Protein AF-A0A1N6FK00-F1 (afdb_monomer)

Organism: NCBI:txid536979

Nearest PDB structures (foldseek):
  2d6l-assembly1_X  TM=6.937E-01  e=2.499E-06  Mus musculus
  2eak-assembly3_C  TM=6.641E-01  e=5.741E-06  Homo sapiens
  2d6o-assembly1_X  TM=6.313E-01  e=3.241E-06  Mus musculus
  2yro-assembly1_A  TM=5.876E-01  e=7.226E-04  Homo sapiens
  4han-assembly1_B  TM=5.093E-01  e=1.280E-03  Homo sapiens

Structure (mmCIF, N/CA/C/O backbone):
data_AF-A0A1N6FK00-F1
#
_entry.id   AF-A0A1N6FK00-F1
#
loop_
_atom_site.group_PDB
_atom_site.id
_atom_site.type_symbol
_atom_site.label_atom_id
_atom_site.label_alt_id
_atom_site.label_comp_id
_atom_site.label_asym_id
_atom_site.label_entity_id
_atom_site.label_seq_id
_atom_site.pdbx_PDB_ins_code
_atom_site.Cartn_x
_atom_site.Cartn_y
_atom_site.Cartn_z
_atom_site.occupancy
_atom_site.B_iso_or_equiv
_atom_site.auth_seq_id
_atom_site.auth_comp_id
_atom_site.auth_asym_id
_atom_site.auth_atom_id
_atom_site.pdbx_PDB_model_num
ATOM 1 N N . MET A 1 1 ? -15.537 -65.633 -48.549 1.00 42.03 1 MET A N 1
ATOM 2 C CA . MET A 1 1 ? -14.318 -65.808 -47.728 1.00 42.03 1 MET A CA 1
ATOM 3 C C . MET A 1 1 ? -13.686 -64.431 -47.560 1.00 42.03 1 MET A C 1
ATOM 5 O O . MET A 1 1 ? -13.361 -63.850 -48.577 1.00 42.03 1 MET A O 1
ATOM 9 N N . ASN A 1 2 ? -13.553 -63.752 -46.424 1.00 44.47 2 ASN A N 1
ATOM 10 C CA . ASN A 1 2 ? -14.030 -63.883 -45.050 1.00 44.47 2 ASN A CA 1
ATOM 11 C C . ASN A 1 2 ? -14.396 -62.452 -44.607 1.00 44.47 2 ASN A C 1
ATOM 13 O O . ASN A 1 2 ? -13.572 -61.550 -44.729 1.00 44.47 2 ASN A O 1
ATOM 17 N N . ARG A 1 3 ? -15.624 -62.239 -44.116 1.00 40.44 3 ARG A N 1
ATOM 18 C CA . ARG A 1 3 ? -16.004 -61.020 -43.383 1.00 40.44 3 ARG A CA 1
ATOM 19 C C . ARG A 1 3 ? -15.536 -61.196 -41.942 1.00 40.44 3 ARG A C 1
ATOM 21 O O . ARG A 1 3 ? -15.987 -62.129 -41.285 1.00 40.44 3 ARG A O 1
ATOM 28 N N . ILE A 1 4 ? -14.674 -60.312 -41.452 1.00 50.09 4 ILE A N 1
ATOM 29 C CA . ILE A 1 4 ? -14.347 -60.229 -40.026 1.00 50.09 4 ILE A CA 1
ATOM 30 C C . ILE A 1 4 ? -15.232 -59.133 -39.430 1.00 50.09 4 ILE A C 1
ATOM 32 O O . ILE A 1 4 ? -15.015 -57.945 -39.646 1.00 50.09 4 ILE A O 1
ATOM 36 N N . HIS A 1 5 ? -16.283 -59.572 -38.739 1.00 45.25 5 HIS A N 1
ATOM 37 C CA . HIS A 1 5 ? -17.103 -58.761 -37.848 1.00 45.25 5 HIS A CA 1
ATOM 38 C C . HIS A 1 5 ? -16.343 -58.603 -36.526 1.00 45.25 5 HIS A C 1
ATOM 40 O O . HIS A 1 5 ? -16.139 -59.589 -35.822 1.00 45.25 5 HIS A O 1
ATOM 46 N N . THR A 1 6 ? -15.949 -57.385 -36.164 1.00 49.22 6 THR A N 1
ATOM 47 C CA . THR A 1 6 ? -15.512 -57.063 -34.801 1.00 49.22 6 THR A CA 1
ATOM 48 C C . THR A 1 6 ? -16.662 -56.377 -34.068 1.00 49.22 6 THR A C 1
ATOM 50 O O . THR A 1 6 ? -17.042 -55.244 -34.354 1.00 49.22 6 THR A O 1
ATOM 53 N N . SER A 1 7 ? -17.282 -57.113 -33.146 1.00 47.78 7 SER A N 1
ATOM 54 C CA . SER A 1 7 ? -18.288 -56.603 -32.217 1.00 47.78 7 SER A CA 1
ATOM 55 C C . SER A 1 7 ? -17.603 -55.893 -31.049 1.00 47.78 7 SER A C 1
ATOM 57 O O . SER A 1 7 ? -16.825 -56.513 -30.324 1.00 47.78 7 SER A O 1
ATOM 59 N N . PHE A 1 8 ? -17.924 -54.620 -30.833 1.00 44.50 8 PHE A N 1
ATOM 60 C CA . PHE A 1 8 ? -17.553 -53.898 -29.617 1.00 44.50 8 PHE A CA 1
ATOM 61 C C . PHE A 1 8 ? -18.466 -54.311 -28.447 1.00 44.50 8 PHE A C 1
ATOM 63 O O . PHE A 1 8 ? -19.692 -54.279 -28.604 1.00 44.50 8 PHE A O 1
ATOM 70 N N . PRO A 1 9 ? -17.926 -54.669 -27.268 1.00 47.31 9 PRO A N 1
ATOM 71 C CA . PRO A 1 9 ? -18.736 -54.880 -26.077 1.00 47.31 9 PRO A CA 1
ATOM 72 C C . PRO A 1 9 ? -19.179 -53.540 -25.469 1.00 47.31 9 PRO A C 1
ATOM 74 O O . PRO A 1 9 ? -18.386 -52.621 -25.270 1.00 47.31 9 PRO A O 1
ATOM 77 N N . LYS A 1 10 ? -20.476 -53.453 -25.158 1.00 39.62 10 LYS A N 1
ATOM 78 C CA . LYS A 1 10 ? -21.112 -52.357 -24.421 1.00 39.62 10 LYS A CA 1
ATOM 79 C C . LYS A 1 10 ? -20.636 -52.385 -22.965 1.00 39.62 10 LYS A C 1
ATOM 81 O O . LYS A 1 10 ? -21.079 -53.237 -22.199 1.00 39.62 10 LYS A O 1
ATOM 86 N N . PHE A 1 11 ? -19.766 -51.456 -22.577 1.00 39.69 11 PHE A N 1
ATOM 87 C CA . PHE A 1 11 ? -19.462 -51.214 -21.167 1.00 39.69 11 PHE A CA 1
ATOM 88 C C . PHE A 1 11 ? -20.527 -50.293 -20.568 1.00 39.69 11 PHE A C 1
ATOM 90 O O . PHE A 1 11 ? -20.568 -49.094 -20.830 1.00 39.69 11 PHE A O 1
ATOM 97 N N . SER A 1 12 ? -21.412 -50.895 -19.779 1.00 43.12 12 SER A N 1
ATOM 98 C CA . SER A 1 12 ? -22.318 -50.212 -18.864 1.00 43.12 12 SER A CA 1
ATOM 99 C C . SER A 1 12 ? -21.523 -49.912 -17.593 1.00 43.12 12 SER A C 1
ATOM 101 O O . SER A 1 12 ? -21.135 -50.853 -16.901 1.00 43.12 12 SER A O 1
ATOM 103 N N . LEU A 1 13 ? -21.238 -48.641 -17.293 1.00 36.12 13 LEU A N 1
ATOM 104 C CA . LEU A 1 13 ? -20.585 -48.262 -16.038 1.00 36.12 13 LEU A CA 1
ATOM 105 C C . LEU A 1 13 ? -21.564 -47.492 -15.154 1.00 36.12 13 LEU A C 1
ATOM 107 O O . LEU A 1 13 ? -22.141 -46.482 -15.549 1.00 36.12 13 LEU A O 1
ATOM 111 N N . ALA A 1 14 ? -21.785 -48.075 -13.982 1.00 39.12 14 ALA A N 1
ATOM 112 C CA . ALA A 1 14 ? -22.782 -47.709 -13.002 1.00 39.12 14 ALA A CA 1
ATOM 113 C C . ALA A 1 14 ? -22.440 -46.413 -12.254 1.00 39.12 14 ALA A C 1
ATOM 115 O O . ALA A 1 14 ? -21.284 -46.086 -11.994 1.00 39.12 14 ALA A O 1
ATOM 116 N N . ILE A 1 15 ? -23.511 -45.719 -11.885 1.00 39.34 15 ILE A N 1
ATOM 117 C CA . ILE A 1 15 ? -23.576 -44.532 -11.038 1.00 39.34 15 ILE A CA 1
ATOM 118 C C . ILE A 1 15 ? -23.074 -44.876 -9.628 1.00 39.34 15 ILE A C 1
ATOM 120 O O . ILE A 1 15 ? -23.626 -45.763 -8.981 1.00 39.34 15 ILE A O 1
ATOM 124 N N . PHE A 1 16 ? -22.089 -44.130 -9.124 1.00 37.25 16 PHE A N 1
ATOM 125 C CA . PHE A 1 16 ? -21.791 -44.048 -7.691 1.00 37.25 16 PHE A CA 1
ATOM 126 C C . PHE A 1 16 ? -22.225 -42.673 -7.176 1.00 37.25 16 PHE A C 1
ATOM 128 O O . PHE A 1 16 ? -21.496 -41.687 -7.265 1.00 37.25 16 PHE A O 1
ATOM 135 N N . THR A 1 17 ? -23.445 -42.601 -6.646 1.00 37.34 17 THR A N 1
ATOM 136 C CA . THR A 1 17 ? -23.911 -41.488 -5.813 1.00 37.34 17 THR A CA 1
ATOM 137 C C . THR A 1 17 ? -23.262 -41.599 -4.439 1.00 37.34 17 THR A C 1
ATOM 139 O O . THR A 1 17 ? -23.612 -42.476 -3.651 1.00 37.34 17 THR A O 1
ATOM 142 N N . LEU A 1 18 ? -22.313 -40.710 -4.148 1.00 34.88 18 LEU A N 1
ATOM 143 C CA . LEU A 1 18 ? -21.734 -40.567 -2.818 1.00 34.88 18 LEU A CA 1
ATOM 144 C C . LEU A 1 18 ? -22.654 -39.680 -1.967 1.00 34.88 18 LEU A C 1
ATOM 146 O O . LEU A 1 18 ? -22.557 -38.456 -1.974 1.00 34.88 18 LEU A O 1
ATOM 150 N N . SER A 1 19 ? -23.587 -40.311 -1.258 1.00 40.97 19 SER A N 1
ATOM 151 C CA . SER A 1 19 ? -24.378 -39.672 -0.206 1.00 40.97 19 SER A CA 1
ATOM 152 C C . SER A 1 19 ? -23.530 -39.556 1.061 1.00 40.97 19 SER A C 1
ATOM 154 O O . SER A 1 19 ? -23.337 -40.540 1.770 1.00 40.97 19 SER A O 1
ATOM 156 N N . ALA A 1 20 ? -23.034 -38.357 1.364 1.00 40.94 20 ALA A N 1
ATOM 157 C CA . ALA A 1 20 ? -22.446 -38.050 2.663 1.00 40.94 20 ALA A CA 1
ATOM 158 C C . ALA A 1 20 ? -23.510 -37.403 3.566 1.00 40.94 20 ALA A C 1
ATOM 160 O O . ALA A 1 20 ? -23.741 -36.197 3.526 1.00 40.94 20 ALA A O 1
ATOM 161 N N . LEU A 1 21 ? -24.175 -38.232 4.371 1.00 42.00 21 LEU A N 1
ATOM 162 C CA . LEU A 1 21 ? -24.908 -37.816 5.566 1.00 42.00 21 LEU A CA 1
ATOM 163 C C . LEU A 1 21 ? -23.924 -37.814 6.737 1.00 42.00 21 LEU A C 1
ATOM 165 O O . LEU A 1 21 ? -23.527 -38.886 7.186 1.00 42.00 21 LEU A O 1
ATOM 169 N N . LEU A 1 22 ? -23.569 -36.640 7.264 1.00 45.31 22 LEU A N 1
ATOM 170 C CA . LEU A 1 22 ? -22.985 -36.523 8.601 1.00 45.31 22 LEU A CA 1
ATOM 171 C C . LEU A 1 22 ? -23.615 -35.356 9.375 1.00 45.31 22 LEU A C 1
ATOM 173 O O . LEU A 1 22 ? -23.335 -34.187 9.141 1.00 45.31 22 LEU A O 1
ATOM 177 N N . ALA A 1 23 ? -24.505 -35.773 10.278 1.00 42.47 23 ALA A N 1
ATOM 178 C CA . ALA A 1 23 ? -24.834 -35.254 11.603 1.00 42.47 23 ALA A CA 1
ATOM 179 C C . ALA A 1 23 ? -24.889 -33.731 11.832 1.00 42.47 23 ALA A C 1
ATOM 181 O O . ALA A 1 23 ? -23.887 -33.057 12.059 1.00 42.47 23 ALA A O 1
ATOM 182 N N . SER A 1 24 ? -26.120 -33.242 11.991 1.00 42.91 24 SER A N 1
ATOM 183 C CA . SER A 1 24 ? -26.436 -32.082 12.822 1.00 42.91 24 SER A CA 1
ATOM 184 C C . SER A 1 24 ? -26.002 -32.350 14.270 1.00 42.91 24 SER A C 1
ATOM 186 O O . SER A 1 24 ? -26.698 -33.025 15.025 1.00 42.91 24 SER A O 1
ATOM 188 N N . SER A 1 25 ? -24.845 -31.824 14.668 1.00 33.94 25 SER A N 1
ATOM 189 C CA . SER A 1 25 ? -24.472 -31.723 16.079 1.00 33.94 25 SER A CA 1
ATOM 190 C C . SER A 1 25 ? -25.161 -30.498 16.680 1.00 33.94 25 SER A C 1
ATOM 192 O O . SER A 1 25 ? -24.685 -29.369 16.568 1.00 33.94 25 SER A O 1
ATOM 194 N N . CYS A 1 26 ? -26.320 -30.712 17.303 1.00 40.69 26 CYS A N 1
ATOM 195 C CA . CYS A 1 26 ? -26.831 -29.792 18.311 1.00 40.69 26 CYS A CA 1
ATOM 196 C C . CYS A 1 26 ? -26.009 -29.986 19.590 1.00 40.69 26 CYS A C 1
ATOM 198 O O . CYS A 1 26 ? -26.350 -30.829 20.416 1.00 40.69 26 CYS A O 1
ATOM 200 N N . SER A 1 27 ? -24.965 -29.180 19.776 1.00 37.22 27 SER A N 1
ATOM 201 C CA . SER A 1 27 ? -24.427 -28.925 21.111 1.00 37.22 27 SER A CA 1
ATOM 202 C C . SER A 1 27 ? -24.867 -27.535 21.555 1.00 37.22 27 SER A C 1
ATOM 204 O O . SER A 1 27 ? -24.505 -26.520 20.963 1.00 37.22 27 SER A O 1
ATOM 206 N N . LYS A 1 28 ? -25.718 -27.507 22.582 1.00 41.72 28 LYS A N 1
ATOM 207 C CA . LYS A 1 28 ? -25.980 -26.325 23.402 1.00 41.72 28 LYS A CA 1
ATOM 208 C C . LYS A 1 28 ? -24.690 -26.054 24.169 1.00 41.72 28 LYS A C 1
ATOM 210 O O . LYS A 1 28 ? -24.449 -26.735 25.162 1.00 41.72 28 LYS A O 1
ATOM 215 N N . ASP A 1 29 ? -23.900 -25.084 23.725 1.00 38.94 29 ASP A N 1
ATOM 216 C CA . ASP A 1 29 ? -22.822 -24.549 24.548 1.00 38.94 29 ASP A CA 1
ATOM 217 C C . ASP A 1 29 ? -23.185 -23.163 25.079 1.00 38.94 29 ASP A C 1
ATOM 219 O O . ASP A 1 29 ? -23.802 -22.333 24.401 1.00 38.94 29 ASP A O 1
ATOM 223 N N . LYS A 1 30 ? -22.897 -22.982 26.360 1.00 41.75 30 LYS A N 1
ATOM 224 C CA . LYS A 1 30 ? -23.253 -21.815 27.152 1.00 41.75 30 LYS A CA 1
ATOM 225 C C . LYS A 1 30 ? -22.118 -20.808 27.048 1.00 41.75 30 LYS A C 1
ATOM 227 O O . LYS A 1 30 ? -21.005 -21.115 27.438 1.00 41.75 30 LYS A O 1
ATOM 232 N N . GLY A 1 31 ? -22.463 -19.588 26.645 1.00 45.72 31 GLY A N 1
ATOM 233 C CA . GLY A 1 31 ? -21.714 -18.379 26.978 1.00 45.72 31 GLY A CA 1
ATOM 234 C C . GLY A 1 31 ? -20.260 -18.379 26.528 1.00 45.72 31 GLY A C 1
ATOM 235 O O . GLY A 1 31 ? -19.371 -18.444 27.367 1.00 45.72 31 GLY A O 1
ATOM 236 N N . ASP A 1 32 ? -20.038 -18.198 25.229 1.00 38.66 32 ASP A N 1
ATOM 237 C CA . ASP A 1 32 ? -18.757 -17.702 24.743 1.00 38.66 32 ASP A CA 1
ATOM 238 C C . ASP A 1 32 ? -18.903 -16.212 24.420 1.00 38.66 32 ASP A C 1
ATOM 240 O O . ASP A 1 32 ? -19.890 -15.782 23.807 1.00 38.66 32 ASP A O 1
ATOM 244 N N . GLY A 1 33 ? -17.959 -15.405 24.898 1.00 43.69 33 GLY A N 1
ATOM 245 C CA . GLY A 1 33 ? -17.875 -13.986 24.580 1.00 43.69 33 GLY A CA 1
ATOM 246 C C . GLY A 1 33 ? -17.630 -13.858 23.086 1.00 43.69 33 GLY A C 1
ATOM 247 O O . GLY A 1 33 ? -16.491 -13.965 22.647 1.00 43.69 33 GLY A O 1
ATOM 248 N N . GLY A 1 34 ? -18.714 -13.697 22.321 1.00 40.38 34 GLY A N 1
ATOM 249 C CA . GLY A 1 34 ? -18.718 -13.868 20.874 1.00 40.38 34 GLY A CA 1
ATOM 250 C C . GLY A 1 34 ? -17.535 -13.180 20.207 1.00 40.38 34 GLY A C 1
ATOM 251 O O . GLY A 1 34 ? -17.424 -11.952 20.252 1.00 40.38 34 GLY A O 1
ATOM 252 N N . ALA A 1 35 ? -16.665 -13.981 19.584 1.00 51.69 35 ALA A N 1
ATOM 253 C CA . ALA A 1 35 ? -15.663 -13.485 18.659 1.00 51.69 35 ALA A CA 1
ATOM 254 C C . ALA A 1 35 ? -16.378 -12.558 17.674 1.00 51.69 35 ALA A C 1
ATOM 256 O O . ALA A 1 35 ? -17.297 -12.976 16.962 1.00 51.69 35 ALA A O 1
ATOM 257 N N . LYS A 1 36 ? -16.027 -11.270 17.701 1.00 59.91 36 LYS A N 1
ATOM 258 C CA . LYS A 1 36 ? -16.627 -10.308 16.786 1.00 59.91 36 LYS A CA 1
ATOM 259 C C . LYS A 1 36 ? -16.334 -10.773 15.366 1.00 59.91 36 LYS A C 1
ATOM 261 O O . LYS A 1 36 ? -15.189 -11.029 15.005 1.00 59.91 36 LYS A O 1
ATOM 266 N N . LYS A 1 37 ? -17.400 -10.957 14.592 1.00 78.31 37 LYS A N 1
ATOM 267 C CA . LYS A 1 37 ? -17.319 -11.413 13.211 1.00 78.31 37 LYS A CA 1
ATOM 268 C C . LYS A 1 37 ? -16.712 -10.289 12.375 1.00 78.31 37 LYS A C 1
ATOM 270 O O . LYS A 1 37 ? -17.292 -9.208 12.329 1.00 78.31 37 LYS A O 1
ATOM 275 N N . GLU A 1 38 ? -15.582 -10.556 11.722 1.00 91.56 38 GLU A N 1
ATOM 276 C CA . GLU A 1 38 ? -15.032 -9.649 10.713 1.00 91.56 38 GLU A CA 1
ATOM 277 C C . GLU A 1 38 ? -16.094 -9.407 9.619 1.00 91.56 38 GLU A C 1
ATOM 279 O O . GLU A 1 38 ? -16.663 -10.355 9.067 1.00 91.56 38 GLU A O 1
ATOM 284 N N . GLU A 1 39 ? -16.388 -8.142 9.320 1.00 93.88 39 GLU A N 1
ATOM 285 C CA . GLU A 1 39 ? -17.350 -7.738 8.285 1.00 93.88 39 GLU A CA 1
ATOM 286 C C . GLU A 1 39 ? -16.609 -6.996 7.170 1.00 93.88 39 GLU A C 1
ATOM 288 O O . GLU A 1 39 ? -16.050 -5.926 7.405 1.00 93.88 39 GLU A O 1
ATOM 293 N N . VAL A 1 40 ? -16.621 -7.536 5.948 1.00 94.81 40 VAL A N 1
ATOM 294 C CA . VAL A 1 40 ? -16.116 -6.826 4.763 1.00 94.81 40 VAL A CA 1
ATOM 295 C C . VAL A 1 40 ? -17.144 -5.775 4.357 1.00 94.81 40 VAL A C 1
ATOM 297 O O . VAL A 1 40 ? -18.253 -6.111 3.951 1.00 94.81 40 VAL A O 1
ATOM 300 N N . VAL A 1 41 ? -16.773 -4.504 4.469 1.00 93.75 41 VAL A N 1
ATOM 301 C CA . VAL A 1 41 ? -17.666 -3.362 4.195 1.00 93.75 41 VAL A CA 1
ATOM 302 C C . VAL A 1 41 ? -17.363 -2.670 2.877 1.00 93.75 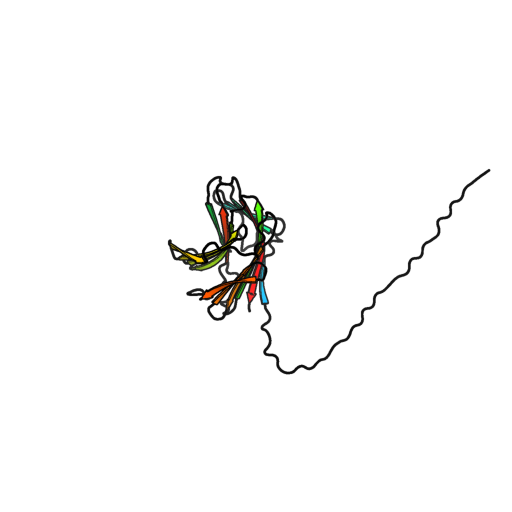41 VAL A C 1
ATOM 304 O O . VAL A 1 41 ? -18.190 -1.922 2.363 1.00 93.75 41 VAL A O 1
ATOM 307 N N . PHE A 1 42 ? -16.182 -2.933 2.332 1.00 93.25 42 PHE A N 1
ATOM 308 C CA . PHE A 1 42 ? -15.784 -2.535 0.998 1.00 93.25 42 PHE A CA 1
ATOM 309 C C . PHE A 1 42 ? -14.851 -3.605 0.441 1.00 93.25 42 PHE A C 1
ATOM 311 O O . PHE A 1 42 ? -13.960 -4.081 1.148 1.00 93.25 42 PHE A O 1
ATOM 318 N N . GLN A 1 43 ? -15.047 -3.971 -0.820 1.00 93.88 43 GLN A N 1
ATOM 319 C CA . GLN A 1 43 ? -14.138 -4.841 -1.545 1.00 93.88 43 GLN A CA 1
ATOM 320 C C . GLN A 1 43 ? -14.074 -4.397 -2.998 1.00 93.88 43 GLN A C 1
ATOM 322 O O . GLN A 1 43 ? -15.108 -4.230 -3.643 1.00 93.88 43 GLN A O 1
ATOM 327 N N . ASP A 1 44 ? -12.856 -4.240 -3.497 1.00 93.25 44 ASP A N 1
ATOM 328 C CA . ASP A 1 44 ? -12.581 -4.046 -4.911 1.00 93.25 44 ASP A CA 1
ATOM 329 C C . ASP A 1 44 ? -11.685 -5.191 -5.379 1.00 93.25 44 ASP A C 1
ATOM 331 O O . ASP A 1 44 ? -10.585 -5.362 -4.857 1.00 93.25 44 ASP A O 1
ATOM 335 N N . ASN A 1 45 ? -12.189 -5.991 -6.315 1.00 93.50 45 ASN A N 1
ATOM 336 C CA . ASN A 1 45 ? -11.437 -7.041 -7.010 1.00 93.50 45 ASN A CA 1
ATOM 337 C C . ASN A 1 45 ? -10.965 -6.570 -8.390 1.00 93.50 45 ASN A C 1
ATOM 339 O O . ASN A 1 45 ? -10.408 -7.347 -9.150 1.00 93.50 45 ASN A O 1
ATOM 343 N N . PHE A 1 46 ? -11.259 -5.318 -8.760 1.00 91.81 46 PHE A N 1
ATOM 344 C CA . PHE A 1 46 ? -10.879 -4.734 -10.042 1.00 91.81 46 PHE A CA 1
ATOM 345 C C . PHE A 1 46 ? -11.434 -5.491 -11.273 1.00 91.81 46 PHE A C 1
ATOM 347 O O . PHE A 1 46 ? -10.892 -5.383 -12.372 1.00 91.81 46 PHE A O 1
ATOM 354 N N . ASP A 1 47 ? -12.545 -6.224 -11.106 1.00 83.62 47 ASP A N 1
ATOM 355 C CA . ASP A 1 47 ? -13.155 -7.086 -12.135 1.00 83.62 47 ASP A CA 1
ATOM 356 C C . ASP A 1 47 ? -13.804 -6.304 -13.300 1.00 83.62 47 ASP A C 1
ATOM 358 O O . ASP A 1 47 ? -13.909 -6.813 -14.413 1.00 83.62 47 ASP A O 1
ATOM 362 N N . ASN A 1 48 ? -14.245 -5.059 -13.070 1.00 63.81 48 ASN A N 1
ATOM 363 C CA . ASN A 1 48 ? -15.146 -4.326 -13.978 1.00 63.81 48 ASN A CA 1
ATOM 364 C C . ASN A 1 48 ? -14.508 -3.115 -14.696 1.00 63.81 48 ASN A C 1
ATOM 366 O O . ASN A 1 48 ? -15.210 -2.176 -15.074 1.00 63.81 48 ASN A O 1
ATOM 370 N N . GLY A 1 49 ? -13.189 -3.103 -14.909 1.00 61.62 49 GLY A N 1
ATOM 371 C CA . GLY A 1 49 ? -12.508 -1.948 -15.512 1.00 61.62 49 GLY A CA 1
ATOM 372 C C . GLY A 1 49 ? -12.389 -0.765 -14.540 1.00 61.62 49 GLY A C 1
ATOM 373 O O . GLY A 1 49 ? -12.268 -0.971 -13.336 1.00 61.62 49 GLY A O 1
ATOM 374 N N . ALA A 1 50 ? -12.371 0.478 -15.047 1.00 56.25 50 ALA A N 1
ATOM 375 C CA . ALA A 1 50 ? -12.207 1.680 -14.221 1.00 56.25 50 ALA A CA 1
ATOM 376 C C . ALA A 1 50 ? -13.222 1.699 -13.066 1.00 56.25 50 ALA A C 1
ATOM 378 O O . ALA A 1 50 ? -14.423 1.844 -13.290 1.00 56.25 50 ALA A O 1
ATOM 379 N N . THR A 1 51 ? -12.750 1.567 -11.828 1.00 64.31 51 THR A N 1
ATOM 380 C CA . THR A 1 51 ? -13.635 1.667 -10.668 1.00 64.31 51 THR A CA 1
ATOM 381 C C . THR A 1 51 ? -13.789 3.137 -10.304 1.00 64.31 51 THR A C 1
ATOM 383 O O . THR A 1 51 ? -12.866 3.936 -10.484 1.00 64.31 51 THR A O 1
ATOM 386 N N . ALA A 1 52 ? -14.966 3.533 -9.808 1.00 69.19 52 ALA A N 1
ATOM 387 C CA . ALA A 1 52 ? -15.236 4.931 -9.459 1.00 69.19 52 ALA A CA 1
ATOM 388 C C . ALA A 1 52 ? -14.186 5.509 -8.487 1.00 69.19 52 ALA A C 1
ATOM 390 O O . ALA A 1 52 ? -13.926 6.717 -8.496 1.00 69.19 52 ALA A O 1
ATOM 391 N N . ILE A 1 53 ? -13.549 4.642 -7.690 1.00 86.38 53 ILE A N 1
ATOM 392 C CA . ILE A 1 53 ? -12.561 5.036 -6.690 1.00 86.38 53 ILE A CA 1
ATOM 393 C C . ILE A 1 53 ? -11.115 5.056 -7.205 1.00 86.38 53 ILE A C 1
ATOM 395 O O . ILE A 1 53 ? -10.323 5.878 -6.741 1.00 86.38 53 ILE A O 1
ATOM 399 N N . TRP A 1 54 ? -10.766 4.218 -8.186 1.00 88.38 54 TRP A N 1
ATOM 400 C CA . TRP A 1 54 ? -9.413 4.118 -8.737 1.00 88.38 54 TRP A CA 1
ATOM 401 C C . TRP A 1 54 ? -9.364 4.706 -10.138 1.00 88.38 54 TRP A C 1
ATOM 403 O O . TRP A 1 54 ? -9.472 3.985 -11.119 1.00 88.38 54 TRP A O 1
ATOM 413 N N . GLN A 1 55 ? -9.182 6.023 -10.229 1.00 86.12 55 GLN A N 1
ATOM 414 C CA . GLN A 1 55 ? -9.163 6.765 -11.496 1.00 86.12 55 GLN A CA 1
ATOM 415 C C . GLN A 1 55 ? -7.946 6.369 -12.350 1.00 86.12 55 GLN A C 1
ATOM 417 O O . GLN A 1 55 ? -6.837 6.807 -12.010 1.00 86.12 55 GLN A O 1
ATOM 422 N N . PRO A 1 56 ? -8.098 5.570 -13.428 1.00 88.50 56 PRO A N 1
ATOM 423 C CA . PRO A 1 56 ? -6.990 5.187 -14.295 1.00 88.50 56 PRO A CA 1
ATOM 424 C C . PRO A 1 56 ? -6.432 6.393 -15.050 1.00 88.50 56 PRO A C 1
ATOM 426 O O . PRO A 1 56 ? -7.127 7.385 -15.262 1.00 88.50 56 PRO A O 1
ATOM 429 N N . GLY A 1 57 ? -5.178 6.313 -15.479 1.00 91.12 57 GLY A N 1
ATOM 430 C CA . GLY A 1 57 ? -4.545 7.368 -16.261 1.00 91.12 57 GLY A CA 1
ATOM 431 C C . GLY A 1 57 ? -3.031 7.377 -16.137 1.00 91.12 57 GLY A C 1
ATOM 432 O O . GLY A 1 57 ? -2.429 6.548 -15.451 1.00 91.12 57 GLY A O 1
ATOM 433 N N . THR A 1 58 ? -2.423 8.360 -16.788 1.00 93.62 58 THR A N 1
ATOM 434 C CA . THR A 1 58 ? -0.972 8.544 -16.837 1.00 93.62 58 THR A CA 1
ATOM 435 C C . THR A 1 58 ? -0.603 9.898 -16.246 1.00 93.62 58 THR A C 1
ATOM 437 O O . THR A 1 58 ? -1.252 10.907 -16.516 1.00 93.62 58 THR A O 1
ATOM 440 N N . SER A 1 59 ? 0.451 9.922 -15.437 1.00 91.00 59 SER A N 1
ATOM 441 C CA . SER A 1 59 ? 1.035 11.132 -14.864 1.00 91.00 59 SER A CA 1
ATOM 442 C C . SER A 1 59 ? 2.553 11.049 -14.976 1.00 91.00 59 SER A C 1
ATOM 444 O O . SER A 1 59 ? 3.206 10.311 -14.234 1.00 91.00 59 SER A O 1
ATOM 446 N N . GLY A 1 60 ? 3.126 11.802 -15.914 1.00 92.12 60 GLY A N 1
ATOM 447 C CA . GLY A 1 60 ? 4.550 11.716 -16.229 1.00 92.12 60 GLY A CA 1
ATOM 448 C C . GLY A 1 60 ? 4.924 10.313 -16.713 1.00 92.12 60 GLY A C 1
ATOM 449 O O . GLY A 1 60 ? 4.410 9.852 -17.724 1.00 92.12 60 GLY A O 1
ATOM 450 N N . GLN A 1 61 ? 5.813 9.642 -15.980 1.00 94.31 61 GLN A N 1
ATOM 451 C CA . GLN A 1 61 ? 6.289 8.287 -16.290 1.00 94.31 61 GLN A CA 1
ATOM 452 C C . GLN A 1 61 ? 5.512 7.183 -15.562 1.00 94.31 61 GLN A C 1
ATOM 454 O O . GLN A 1 61 ? 5.881 6.016 -15.661 1.00 94.31 61 GLN A O 1
ATOM 459 N N . ALA A 1 62 ? 4.474 7.536 -14.803 1.00 94.25 62 ALA A N 1
ATOM 460 C CA . ALA A 1 62 ? 3.660 6.584 -14.068 1.00 94.25 62 ALA A CA 1
ATOM 461 C C . ALA A 1 62 ? 2.297 6.395 -14.734 1.00 94.25 62 ALA A C 1
ATOM 463 O O . ALA A 1 62 ? 1.642 7.370 -15.105 1.00 94.25 62 ALA A O 1
ATOM 464 N N . THR A 1 63 ? 1.853 5.147 -14.837 1.00 95.06 63 THR A N 1
ATOM 465 C CA . THR A 1 63 ? 0.525 4.773 -15.324 1.00 95.06 63 THR A CA 1
ATOM 466 C C . THR A 1 63 ? -0.180 3.922 -14.278 1.00 95.06 63 THR A C 1
ATOM 468 O O . THR A 1 63 ? 0.427 3.050 -13.656 1.00 95.06 63 THR A O 1
ATOM 471 N N . LYS A 1 64 ? -1.475 4.176 -14.106 1.00 93.38 64 LYS A N 1
ATOM 472 C CA . LYS A 1 64 ? -2.399 3.366 -13.315 1.00 93.38 64 LYS A CA 1
ATOM 473 C C . LYS A 1 64 ? -3.540 2.894 -14.203 1.00 93.38 64 LYS A C 1
ATOM 475 O O . LYS A 1 64 ? -4.131 3.692 -14.929 1.00 93.38 64 LYS A O 1
ATOM 480 N N . SER A 1 65 ? -3.845 1.607 -14.156 1.00 93.06 65 SER A N 1
ATOM 481 C CA . SER A 1 65 ? -4.913 1.004 -14.957 1.00 93.06 65 SER A CA 1
ATOM 482 C C . SER A 1 65 ? -5.637 -0.085 -14.181 1.00 93.06 65 SER A C 1
ATOM 484 O O . SER A 1 65 ? -5.120 -0.580 -13.185 1.00 93.06 65 SER A O 1
ATOM 486 N N . VAL A 1 66 ? -6.831 -0.453 -14.640 1.00 92.38 66 VAL A N 1
ATOM 487 C CA . VAL A 1 66 ? -7.508 -1.677 -14.210 1.00 92.38 66 VAL A CA 1
ATOM 488 C C . VAL A 1 66 ? -7.561 -2.606 -15.411 1.00 92.38 66 VAL A C 1
ATOM 490 O O . VAL A 1 66 ? -8.182 -2.259 -16.414 1.00 92.38 66 VAL A O 1
ATOM 493 N N . THR A 1 67 ? -6.870 -3.740 -15.326 1.00 89.69 67 THR A N 1
ATOM 494 C CA . THR A 1 67 ? -6.750 -4.705 -16.427 1.00 89.69 67 THR A CA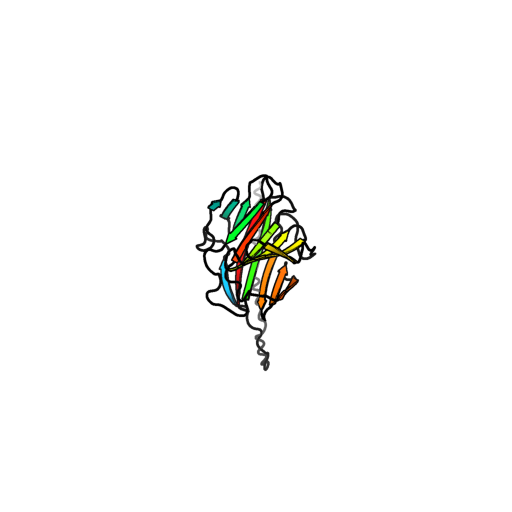 1
ATOM 495 C C . THR A 1 67 ? -6.754 -6.122 -15.865 1.00 89.69 67 THR A C 1
ATOM 497 O O . THR A 1 67 ? -6.035 -6.407 -14.908 1.00 89.69 67 THR A O 1
ATOM 500 N N . ASP A 1 68 ? -7.554 -7.006 -16.463 1.00 90.06 68 ASP A N 1
ATOM 501 C CA . ASP A 1 68 ? -7.645 -8.433 -16.124 1.00 90.06 68 ASP A CA 1
ATOM 502 C C . ASP A 1 68 ? -7.917 -8.730 -14.637 1.00 90.06 68 ASP A C 1
ATOM 504 O O . ASP A 1 68 ? -7.307 -9.639 -14.083 1.00 90.06 68 ASP A O 1
ATOM 508 N N . GLY A 1 69 ? -8.769 -7.954 -13.955 1.00 91.12 69 GLY A N 1
ATOM 509 C CA . GLY A 1 69 ? -9.037 -8.165 -12.521 1.00 91.12 69 GLY A CA 1
ATOM 510 C C . GLY A 1 69 ? -7.922 -7.662 -11.598 1.00 91.12 69 GLY A C 1
ATOM 511 O O . GLY A 1 69 ? -7.775 -8.140 -10.481 1.00 91.12 69 GLY A O 1
ATOM 512 N N . HIS A 1 70 ? -7.082 -6.735 -12.068 1.00 94.25 70 HIS A N 1
ATOM 513 C CA . HIS A 1 70 ? -6.000 -6.166 -11.266 1.00 94.25 70 HIS A CA 1
ATOM 514 C C . HIS A 1 70 ? -5.951 -4.653 -11.410 1.00 94.25 70 HIS A C 1
ATOM 516 O O . HIS A 1 70 ? -6.075 -4.117 -12.516 1.00 94.25 70 HIS A O 1
ATOM 522 N N . PHE A 1 71 ? -5.637 -3.967 -10.316 1.00 95.50 71 PHE A N 1
ATOM 523 C CA . PHE A 1 71 ? -5.121 -2.609 -10.391 1.00 95.50 71 PHE A CA 1
ATOM 524 C C . PHE A 1 71 ? -3.622 -2.651 -10.669 1.00 95.50 71 PHE A C 1
ATOM 526 O O . PHE A 1 71 ? -2.844 -3.203 -9.892 1.00 95.50 71 PHE A O 1
ATOM 533 N N . VAL A 1 72 ? -3.212 -2.092 -11.801 1.00 95.88 72 VAL A N 1
ATOM 534 C CA . VAL A 1 72 ? -1.839 -2.166 -12.299 1.00 95.88 72 VAL A CA 1
ATOM 535 C C . VAL A 1 72 ? -1.187 -0.799 -12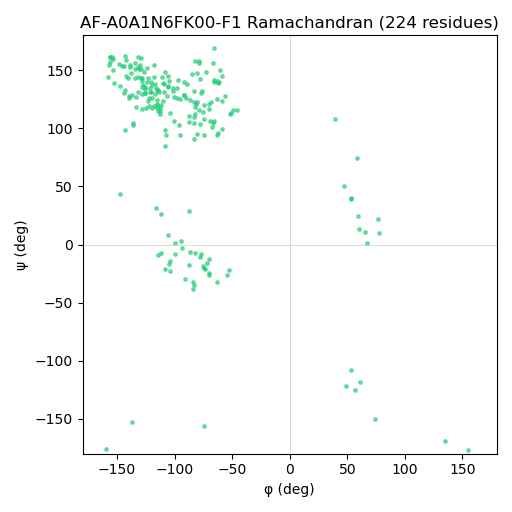.190 1.00 95.88 72 VAL A C 1
ATOM 537 O O . VAL A 1 72 ? -1.683 0.180 -12.753 1.00 95.88 72 VAL A O 1
ATOM 540 N N . LEU A 1 73 ? -0.056 -0.754 -11.493 1.00 96.31 73 LEU A N 1
ATOM 541 C CA . LEU A 1 73 ? 0.795 0.416 -11.337 1.00 96.31 73 LEU A CA 1
ATOM 542 C C . LEU A 1 73 ? 2.114 0.177 -12.056 1.00 96.31 73 LEU A C 1
ATOM 544 O O . LEU A 1 73 ? 2.882 -0.699 -11.663 1.00 96.31 73 LEU A O 1
ATOM 548 N N . THR A 1 74 ? 2.392 0.990 -13.069 1.00 96.19 74 THR A N 1
ATOM 549 C CA . THR A 1 74 ? 3.630 0.930 -13.849 1.00 96.19 74 THR A CA 1
ATOM 550 C C . THR A 1 74 ? 4.366 2.255 -13.760 1.00 96.19 74 THR A C 1
ATOM 552 O O . THR A 1 74 ? 3.748 3.314 -13.851 1.00 96.19 74 THR A O 1
ATOM 555 N N . HIS A 1 75 ? 5.691 2.211 -13.641 1.00 95.06 75 HIS A N 1
ATOM 556 C CA . HIS A 1 75 ? 6.551 3.381 -13.791 1.00 95.06 75 HIS A CA 1
ATOM 557 C C . HIS A 1 75 ? 7.675 3.102 -14.799 1.00 95.06 75 HIS A C 1
ATOM 559 O O . HIS A 1 75 ? 8.534 2.269 -14.523 1.00 95.06 75 HIS A O 1
ATOM 565 N N . SER A 1 76 ? 7.712 3.830 -15.921 1.00 93.56 76 SER A N 1
ATOM 566 C CA . SER A 1 76 ? 8.559 3.569 -17.108 1.00 93.56 76 SER A CA 1
ATOM 567 C C . SER A 1 76 ? 9.769 4.503 -17.292 1.00 93.56 76 SER A C 1
ATOM 569 O O . SER A 1 76 ? 10.417 4.499 -18.335 1.00 93.56 76 SER A O 1
ATOM 571 N N . GLY A 1 77 ? 10.070 5.364 -16.317 1.00 87.56 77 GLY A N 1
ATOM 572 C CA . GLY A 1 77 ? 11.256 6.232 -16.371 1.00 87.56 77 GLY A CA 1
ATOM 573 C C . GLY A 1 77 ? 12.537 5.498 -15.962 1.00 87.56 77 GLY A C 1
ATOM 574 O O . GLY A 1 77 ? 12.491 4.674 -15.063 1.00 87.56 77 GLY A O 1
ATOM 575 N N . GLY A 1 78 ? 13.700 5.837 -16.529 1.00 85.06 78 GLY A N 1
ATOM 576 C CA . GLY A 1 78 ? 14.983 5.203 -16.164 1.00 85.06 78 GLY A CA 1
ATOM 577 C C . GLY A 1 78 ? 15.565 5.624 -14.802 1.00 85.06 78 GLY A C 1
ATOM 578 O O . GLY A 1 78 ? 16.357 4.895 -14.214 1.00 85.06 78 GLY A O 1
ATOM 579 N N . ALA A 1 79 ? 15.158 6.775 -14.260 1.00 88.62 79 ALA A N 1
ATOM 580 C CA . ALA A 1 79 ? 15.625 7.271 -12.962 1.00 88.62 79 ALA A CA 1
ATOM 581 C C . ALA A 1 79 ? 14.858 6.644 -11.785 1.00 88.62 79 ALA A C 1
ATOM 583 O O . ALA A 1 79 ? 13.723 6.191 -11.952 1.00 88.62 79 ALA A O 1
ATOM 584 N N . ALA A 1 80 ? 15.462 6.644 -10.594 1.00 91.25 80 ALA A N 1
ATOM 585 C CA . ALA A 1 80 ? 14.768 6.271 -9.364 1.00 91.25 80 ALA A CA 1
ATOM 586 C C . ALA A 1 80 ? 13.610 7.240 -9.084 1.00 91.25 80 ALA A C 1
ATOM 588 O O . ALA A 1 80 ? 13.743 8.449 -9.283 1.00 91.25 80 ALA A O 1
ATOM 589 N N . ALA A 1 81 ? 12.473 6.709 -8.640 1.00 92.19 81 ALA A N 1
ATOM 590 C CA . ALA A 1 81 ? 11.260 7.495 -8.456 1.00 92.19 81 ALA A CA 1
ATOM 591 C C . ALA A 1 81 ? 10.316 6.856 -7.436 1.00 92.19 81 ALA A C 1
ATOM 593 O O . ALA A 1 81 ? 10.342 5.645 -7.211 1.00 92.19 81 ALA A O 1
ATOM 594 N N . ILE A 1 82 ? 9.456 7.689 -6.852 1.00 92.00 82 ILE A N 1
ATOM 595 C CA . ILE A 1 82 ? 8.333 7.265 -6.017 1.00 92.00 82 ILE A CA 1
ATOM 596 C C . ILE A 1 82 ? 7.064 7.770 -6.689 1.00 92.00 82 ILE A C 1
ATOM 598 O O . ILE A 1 82 ? 6.939 8.966 -6.953 1.00 92.00 82 ILE A O 1
ATOM 602 N N . TYR A 1 83 ? 6.121 6.870 -6.930 1.00 93.38 83 TYR A N 1
ATOM 603 C CA . TYR A 1 83 ? 4.788 7.215 -7.403 1.00 93.38 83 TYR A CA 1
ATOM 604 C C . TYR A 1 83 ? 3.748 6.810 -6.367 1.00 93.38 83 TYR A C 1
ATOM 606 O O . TYR A 1 83 ? 3.847 5.735 -5.779 1.00 93.38 83 TYR A O 1
ATOM 614 N N . LYS A 1 84 ? 2.756 7.676 -6.150 1.00 93.75 84 LYS A N 1
ATOM 615 C CA . LYS A 1 84 ? 1.654 7.463 -5.210 1.00 93.75 84 LYS A CA 1
ATOM 616 C C . LYS A 1 84 ? 0.331 7.691 -5.921 1.00 93.75 84 LYS A C 1
ATOM 618 O O . LYS A 1 84 ? 0.211 8.607 -6.733 1.00 93.75 84 LYS A O 1
ATOM 623 N N . THR A 1 85 ? -0.669 6.894 -5.578 1.00 93.25 85 THR A N 1
ATOM 624 C CA . THR A 1 85 ? -2.057 7.118 -5.985 1.00 93.25 85 THR A CA 1
ATOM 625 C C . THR A 1 85 ? -2.988 6.831 -4.819 1.00 93.25 85 THR A C 1
ATOM 627 O O . THR A 1 85 ? -2.681 6.012 -3.956 1.00 93.25 85 THR A O 1
ATOM 630 N N . TRP A 1 86 ? -4.141 7.487 -4.815 1.00 93.31 86 TRP A N 1
ATOM 631 C CA . TRP A 1 86 ? -5.135 7.404 -3.750 1.00 93.31 86 TRP A CA 1
ATOM 632 C C . TRP A 1 86 ? -6.486 6.982 -4.311 1.00 93.31 86 TRP A C 1
ATOM 634 O O . TRP A 1 86 ? -6.789 7.283 -5.470 1.00 93.31 86 TRP A O 1
ATOM 644 N N . ALA A 1 87 ? -7.294 6.332 -3.477 1.00 92.44 87 ALA A N 1
ATOM 645 C CA . ALA A 1 87 ? -8.722 6.217 -3.729 1.00 92.44 87 ALA A CA 1
ATOM 646 C C . ALA A 1 87 ? -9.361 7.620 -3.710 1.00 92.44 87 ALA A C 1
ATOM 648 O O . ALA A 1 87 ? -8.989 8.471 -2.894 1.00 92.44 87 ALA A O 1
ATOM 649 N N . THR A 1 88 ? -10.316 7.884 -4.605 1.00 90.69 88 THR A N 1
ATOM 650 C CA . THR A 1 88 ? -11.010 9.188 -4.665 1.00 90.69 88 THR A CA 1
ATOM 651 C C . THR A 1 88 ? -12.013 9.391 -3.536 1.00 90.69 88 THR A C 1
ATOM 653 O O . THR A 1 88 ? -12.352 10.531 -3.222 1.00 90.69 88 THR A O 1
ATOM 656 N N . THR A 1 89 ? -12.466 8.309 -2.904 1.00 89.38 89 THR A N 1
ATOM 657 C CA . THR A 1 89 ? -13.372 8.337 -1.756 1.00 89.38 89 THR A CA 1
ATOM 658 C C . THR A 1 89 ? -12.857 7.442 -0.639 1.00 89.38 89 THR A C 1
ATOM 660 O O . THR A 1 89 ? -12.058 6.533 -0.860 1.00 89.38 89 THR A O 1
ATOM 663 N N . ASN A 1 90 ? -13.360 7.680 0.567 1.00 91.81 90 ASN A N 1
ATOM 664 C CA . ASN A 1 90 ? -13.065 6.856 1.729 1.00 91.81 90 ASN A CA 1
ATOM 665 C C . ASN A 1 90 ? -13.638 5.439 1.555 1.00 91.81 90 ASN A C 1
ATOM 667 O O . ASN A 1 90 ? -14.760 5.279 1.070 1.00 91.81 90 ASN A O 1
ATOM 671 N N . VAL A 1 91 ? -12.888 4.418 1.981 1.00 92.38 91 VAL A N 1
ATOM 672 C CA . VAL A 1 91 ? -13.320 3.004 1.904 1.00 92.38 91 VAL A CA 1
ATOM 673 C C . VAL A 1 91 ? -14.140 2.553 3.118 1.00 92.38 91 VAL A C 1
ATOM 675 O O . VAL A 1 91 ? -14.708 1.464 3.120 1.00 92.38 91 VAL A O 1
ATOM 678 N N . PHE A 1 92 ? -14.260 3.409 4.136 1.00 90.56 92 PHE A N 1
ATOM 679 C CA . PHE A 1 92 ? -15.219 3.258 5.228 1.00 90.56 92 PHE A CA 1
ATOM 680 C C . PHE A 1 92 ? -16.237 4.404 5.191 1.00 90.56 92 PHE A C 1
ATOM 682 O O . PHE A 1 92 ? -15.865 5.569 5.111 1.00 90.56 92 PHE A O 1
ATOM 689 N N . ALA A 1 93 ? -17.528 4.076 5.311 1.00 77.31 93 ALA A N 1
ATOM 690 C CA . ALA A 1 93 ? -18.614 5.064 5.324 1.00 77.31 93 ALA A CA 1
ATOM 691 C C . ALA A 1 93 ? -18.745 5.848 6.649 1.00 77.31 93 ALA A C 1
ATOM 693 O O . ALA A 1 93 ? -19.386 6.892 6.689 1.00 77.31 93 ALA A O 1
ATOM 694 N N . ALA A 1 94 ? -18.176 5.336 7.746 1.00 70.94 94 ALA A N 1
ATOM 695 C CA . ALA A 1 94 ? -18.182 5.975 9.061 1.00 70.94 94 ALA A CA 1
ATOM 696 C C . ALA A 1 94 ? -16.902 5.617 9.827 1.00 70.94 94 ALA A C 1
ATOM 698 O O . ALA A 1 94 ? -16.312 4.562 9.579 1.00 70.94 94 ALA A O 1
ATOM 699 N N . ALA A 1 95 ? -16.502 6.461 10.781 1.00 68.62 95 ALA A N 1
ATOM 700 C CA . ALA A 1 95 ? -15.377 6.178 11.665 1.00 68.62 95 ALA A CA 1
ATOM 701 C C . ALA A 1 95 ? -15.714 4.978 12.568 1.00 68.62 95 ALA A C 1
ATOM 703 O O . ALA A 1 95 ? -16.519 5.081 13.496 1.00 68.62 95 ALA A O 1
ATOM 704 N N . HIS A 1 96 ? -15.109 3.825 12.277 1.00 74.31 96 HIS A N 1
ATOM 705 C CA . HIS A 1 96 ? -15.205 2.622 13.102 1.00 74.31 96 HIS A CA 1
ATOM 706 C C . HIS A 1 96 ? -13.934 2.496 13.928 1.00 74.31 96 HIS A C 1
ATOM 708 O O . HIS A 1 96 ? -12.837 2.655 13.410 1.00 74.31 96 HIS A O 1
ATOM 714 N N . LYS A 1 97 ? -14.075 2.200 15.223 1.00 80.69 97 LYS A N 1
ATOM 715 C CA . LYS A 1 97 ? -12.925 2.159 16.143 1.00 80.69 97 LYS A CA 1
ATOM 716 C C . LYS A 1 97 ? -11.983 0.984 15.893 1.00 80.69 97 LYS A C 1
ATOM 718 O O . LYS A 1 97 ? -10.832 1.048 16.312 1.00 80.69 97 LYS A O 1
ATOM 723 N N . LYS A 1 98 ? -12.492 -0.096 15.290 1.00 93.44 98 LYS A N 1
ATOM 724 C CA . LYS A 1 98 ? -11.693 -1.253 14.899 1.00 93.44 98 LYS A CA 1
ATOM 725 C C . LYS A 1 98 ? -11.883 -1.542 13.419 1.00 93.44 98 LYS A C 1
ATOM 727 O O . LYS A 1 98 ? -13.000 -1.792 12.967 1.00 93.44 98 LYS A O 1
ATOM 732 N N . GLN A 1 99 ? -10.796 -1.442 12.675 1.00 95.44 99 GLN A N 1
ATOM 733 C CA . GLN A 1 99 ? -10.785 -1.503 11.221 1.00 95.44 99 GLN A CA 1
ATOM 734 C C . GLN A 1 99 ? -9.595 -2.331 10.758 1.00 95.44 99 GLN A C 1
ATOM 736 O O . GLN A 1 99 ? -8.569 -2.388 11.434 1.00 95.44 99 GLN A O 1
ATOM 741 N N . ALA A 1 100 ? -9.704 -2.926 9.580 1.00 97.12 100 ALA A N 1
ATOM 742 C CA . ALA A 1 100 ? -8.557 -3.439 8.861 1.00 97.12 100 ALA A CA 1
ATOM 743 C C . ALA A 1 100 ? -8.647 -3.118 7.374 1.00 97.12 100 ALA A C 1
ATOM 745 O O . ALA A 1 100 ? -9.737 -3.097 6.801 1.00 97.12 100 ALA A O 1
ATOM 746 N N . ILE A 1 101 ? -7.488 -2.918 6.760 1.00 97.75 101 ILE A N 1
ATOM 747 C CA . ILE A 1 101 ? -7.325 -2.914 5.310 1.00 97.75 101 ILE A CA 1
ATOM 748 C C . ILE A 1 101 ? -6.467 -4.115 4.941 1.00 97.75 101 ILE A C 1
ATOM 750 O O . ILE A 1 101 ? -5.419 -4.332 5.551 1.00 97.75 101 ILE A O 1
ATOM 754 N N . GLU A 1 102 ? -6.911 -4.890 3.958 1.00 98.44 102 GLU A N 1
ATOM 755 C CA . GLU A 1 102 ? -6.178 -6.028 3.407 1.00 98.44 102 GLU A CA 1
ATOM 756 C C . GLU A 1 102 ? -6.037 -5.873 1.894 1.00 98.44 102 GLU A C 1
ATOM 758 O O . GLU A 1 102 ? -7.008 -5.549 1.210 1.00 98.44 102 GLU A O 1
ATOM 763 N N . ILE A 1 103 ? -4.841 -6.139 1.374 1.00 98.44 103 ILE A N 1
ATOM 764 C CA . ILE A 1 103 ? -4.554 -6.163 -0.061 1.00 98.44 103 ILE A CA 1
ATOM 765 C C . ILE A 1 103 ? -3.723 -7.393 -0.416 1.00 98.44 103 ILE A C 1
ATOM 767 O O . ILE A 1 103 ? -2.976 -7.907 0.420 1.00 98.44 103 ILE A O 1
ATOM 771 N N . MET A 1 104 ? -3.794 -7.815 -1.673 1.00 98.44 104 MET A N 1
ATOM 772 C CA . MET A 1 104 ? -2.837 -8.748 -2.269 1.00 98.44 104 MET A CA 1
ATOM 773 C C . MET A 1 104 ? -2.087 -8.019 -3.373 1.00 98.44 104 MET A C 1
ATOM 775 O O . MET A 1 104 ? -2.725 -7.458 -4.260 1.00 98.44 104 MET A O 1
ATOM 779 N N . GLN A 1 105 ? -0.756 -7.998 -3.307 1.00 98.00 105 GLN A N 1
ATOM 780 C CA . GLN A 1 105 ? 0.072 -7.345 -4.319 1.00 98.00 105 GLN A CA 1
ATOM 781 C C . GLN A 1 105 ? 1.146 -8.272 -4.885 1.00 98.00 105 GLN A C 1
ATOM 783 O O . GLN A 1 105 ? 1.703 -9.108 -4.169 1.00 98.00 105 GLN A O 1
ATOM 788 N N . THR A 1 106 ? 1.476 -8.064 -6.156 1.00 97.81 106 THR A N 1
ATOM 789 C CA . THR A 1 106 ? 2.425 -8.876 -6.920 1.00 97.81 106 THR A CA 1
ATOM 790 C C . THR A 1 106 ? 3.395 -7.976 -7.681 1.00 97.81 106 THR A C 1
ATOM 792 O O . THR A 1 106 ? 2.976 -7.112 -8.452 1.00 97.81 106 THR A O 1
ATOM 795 N N . HIS A 1 107 ? 4.699 -8.194 -7.504 1.00 97.25 107 HIS A N 1
ATOM 796 C CA . HIS A 1 107 ? 5.733 -7.542 -8.307 1.00 97.25 107 HIS A CA 1
ATOM 797 C C . HIS A 1 107 ? 5.919 -8.323 -9.613 1.00 97.25 107 HIS A C 1
ATOM 799 O O . HIS A 1 107 ? 6.403 -9.452 -9.581 1.00 97.25 107 HIS A O 1
ATOM 805 N N . VAL A 1 108 ? 5.514 -7.771 -10.758 1.00 96.56 108 VAL A N 1
ATOM 806 C CA . VAL A 1 108 ? 5.474 -8.537 -12.025 1.00 96.56 108 VAL A CA 1
ATOM 807 C C . VAL A 1 108 ? 6.619 -8.206 -12.979 1.00 96.56 108 VAL A C 1
ATOM 809 O O . VAL A 1 108 ? 6.964 -9.017 -13.837 1.00 96.56 108 VAL A O 1
ATOM 812 N N . LYS A 1 109 ? 7.223 -7.022 -12.846 1.00 95.69 109 LYS A N 1
ATOM 813 C CA . LYS A 1 109 ? 8.333 -6.574 -13.693 1.00 95.69 109 LYS A CA 1
ATOM 814 C C . LYS A 1 109 ? 9.126 -5.492 -12.978 1.00 95.69 109 LYS A C 1
ATOM 816 O O . LYS A 1 109 ? 8.520 -4.645 -12.339 1.00 95.69 109 LYS A O 1
ATOM 821 N N . GLY A 1 110 ? 10.440 -5.473 -13.162 1.00 93.81 110 GLY A N 1
ATOM 822 C CA . GLY A 1 110 ? 11.322 -4.456 -12.596 1.00 93.81 110 GLY A CA 1
ATOM 823 C C . GLY A 1 110 ? 12.570 -5.054 -11.972 1.00 93.81 110 GLY A C 1
ATOM 824 O O . GLY A 1 110 ? 12.875 -6.233 -12.169 1.00 93.81 110 GLY A O 1
ATOM 825 N N . HIS A 1 111 ? 13.312 -4.227 -11.243 1.00 92.69 111 HIS A N 1
ATOM 826 C CA . HIS A 1 111 ? 14.456 -4.686 -10.464 1.00 92.69 111 HIS A CA 1
ATOM 827 C C . HIS A 1 111 ? 13.966 -5.340 -9.176 1.00 92.69 111 HIS A C 1
ATOM 829 O O . HIS A 1 111 ? 13.084 -4.796 -8.528 1.00 92.69 111 HIS A O 1
ATOM 835 N N . GLU A 1 112 ? 14.605 -6.413 -8.705 1.00 86.38 112 GLU A N 1
ATOM 836 C CA . GLU A 1 112 ? 14.236 -7.092 -7.446 1.00 86.38 112 GLU A CA 1
ATOM 837 C C . GLU A 1 112 ? 14.143 -6.158 -6.217 1.00 86.38 112 GLU A C 1
ATOM 839 O O . GLU A 1 112 ? 13.451 -6.455 -5.251 1.00 86.38 112 GLU A O 1
ATOM 844 N N . TYR A 1 113 ? 14.803 -4.997 -6.249 1.00 86.62 113 TYR A N 1
ATOM 845 C CA . TYR A 1 113 ? 14.813 -4.044 -5.139 1.00 86.62 113 TYR A CA 1
ATOM 846 C C . TYR A 1 113 ? 13.741 -2.966 -5.261 1.00 86.62 113 TYR A C 1
ATOM 848 O O . TYR A 1 113 ? 13.615 -2.164 -4.333 1.00 86.62 113 TYR A O 1
ATOM 856 N N . ASP A 1 114 ? 12.976 -2.947 -6.350 1.00 94.94 114 ASP A N 1
ATOM 857 C CA . ASP A 1 114 ? 11.773 -2.132 -6.441 1.00 94.94 114 ASP A CA 1
ATOM 858 C C . ASP A 1 114 ? 10.799 -2.567 -5.345 1.00 94.94 114 ASP A C 1
ATOM 860 O O . ASP A 1 114 ? 10.803 -3.722 -4.907 1.00 94.94 114 ASP A O 1
ATOM 864 N N . LYS A 1 115 ? 9.986 -1.630 -4.869 1.00 95.69 115 LYS A N 1
ATOM 865 C CA . LYS A 1 115 ? 9.100 -1.810 -3.719 1.00 95.69 115 LYS A CA 1
ATOM 866 C C . LYS A 1 115 ? 7.698 -1.350 -4.076 1.00 95.69 115 LYS A C 1
ATOM 868 O O . LYS A 1 115 ? 7.532 -0.437 -4.886 1.00 95.69 115 LYS A O 1
ATOM 873 N N . ALA A 1 116 ? 6.709 -1.893 -3.388 1.00 97.25 116 ALA A N 1
ATOM 874 C CA . ALA A 1 116 ? 5.368 -1.332 -3.381 1.00 97.25 116 ALA A CA 1
ATOM 875 C C . ALA A 1 116 ? 4.734 -1.458 -2.004 1.00 97.25 116 ALA A C 1
ATOM 877 O O . ALA A 1 116 ? 5.163 -2.261 -1.166 1.00 97.25 116 ALA A O 1
ATOM 878 N N . GLY A 1 117 ? 3.732 -0.629 -1.751 1.00 96.31 117 GLY A N 1
ATOM 879 C CA . GLY A 1 117 ? 3.130 -0.569 -0.436 1.00 96.31 117 GLY A CA 1
ATOM 880 C C . GLY A 1 117 ? 1.708 -0.054 -0.415 1.00 96.31 117 GLY A C 1
ATOM 881 O O . GLY A 1 117 ? 1.237 0.619 -1.334 1.00 96.31 117 GLY A O 1
ATOM 882 N N . LEU A 1 118 ? 1.060 -0.366 0.702 1.00 97.88 118 LEU A N 1
ATOM 883 C CA . LEU A 1 118 ? -0.222 0.191 1.097 1.00 97.88 118 LEU A CA 1
ATOM 884 C C . LEU A 1 118 ? 0.009 1.539 1.787 1.00 97.88 118 LEU A C 1
ATOM 886 O O . LEU A 1 118 ? 0.835 1.644 2.697 1.00 97.88 118 LEU A O 1
ATOM 890 N N . LEU A 1 119 ? -0.747 2.551 1.373 1.00 96.62 119 LEU A N 1
ATOM 891 C CA . LEU A 1 119 ? -0.787 3.866 2.002 1.00 96.62 119 LEU A CA 1
ATOM 892 C C . LEU A 1 119 ? -2.075 4.035 2.799 1.00 96.62 119 LEU A C 1
ATOM 894 O O . LEU A 1 119 ? -3.141 3.603 2.355 1.00 96.62 119 LEU A O 1
ATOM 898 N N . PHE A 1 120 ? -1.988 4.750 3.916 1.00 93.75 120 PHE A N 1
ATOM 899 C CA . PHE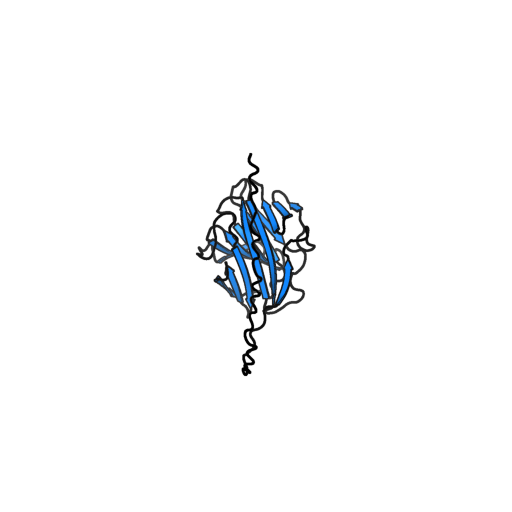 A 1 120 ? -3.149 5.286 4.621 1.00 93.75 120 PHE A CA 1
ATOM 900 C C . PHE A 1 120 ? -2.848 6.660 5.225 1.00 93.75 120 PHE A C 1
ATOM 902 O O . PHE A 1 120 ? -1.690 7.005 5.476 1.00 93.75 120 PHE A O 1
ATOM 909 N N . SER A 1 121 ? -3.885 7.481 5.396 1.00 90.00 121 SER A N 1
ATOM 910 C CA . SER A 1 121 ? -3.747 8.888 5.792 1.00 90.00 121 SER A CA 1
ATOM 911 C C . SER A 1 121 ? -4.897 9.369 6.681 1.00 90.00 121 SER A C 1
ATOM 913 O O . SER A 1 121 ? -6.009 8.860 6.593 1.00 90.00 121 SER A O 1
ATOM 915 N N . VAL A 1 122 ? -4.621 10.380 7.515 1.00 80.50 122 VAL A N 1
ATOM 916 C CA . VAL A 1 122 ? -5.635 11.160 8.264 1.00 80.50 122 VAL A CA 1
ATOM 917 C C . VAL 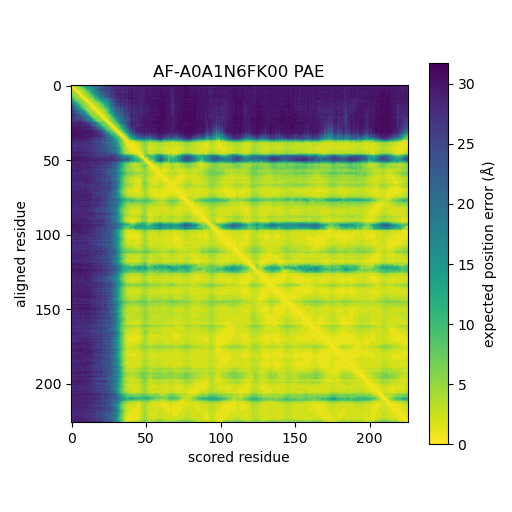A 1 122 ? -5.731 12.626 7.842 1.00 80.50 122 VAL A C 1
ATOM 919 O O . VAL A 1 122 ? -6.623 13.334 8.300 1.00 80.50 122 VAL A O 1
ATOM 922 N N . ALA A 1 123 ? -4.807 13.111 7.011 1.00 77.94 123 ALA A N 1
ATOM 923 C CA . ALA A 1 123 ? -4.720 14.522 6.621 1.00 77.94 123 ALA A CA 1
ATOM 924 C C . ALA A 1 123 ? -4.189 14.663 5.186 1.00 77.94 123 ALA A C 1
ATOM 926 O O . ALA A 1 123 ? -3.291 15.461 4.909 1.00 77.94 123 ALA A O 1
ATOM 927 N N . ASP A 1 124 ? -4.703 13.816 4.293 1.00 79.25 124 ASP A N 1
ATOM 928 C CA . ASP A 1 124 ? -4.272 13.693 2.902 1.00 79.25 124 ASP A CA 1
ATOM 929 C C . ASP A 1 124 ? -2.740 13.575 2.780 1.00 79.25 124 ASP A C 1
ATOM 931 O O . ASP A 1 124 ? -2.125 12.668 3.349 1.00 79.25 124 ASP A O 1
ATOM 935 N N . GLU A 1 125 ? -2.100 14.488 2.052 1.00 79.69 125 GLU A N 1
ATOM 936 C CA . GLU A 1 125 ? -0.662 14.441 1.786 1.00 79.69 125 GLU A CA 1
ATOM 937 C C . GLU A 1 125 ? 0.213 14.917 2.956 1.00 79.69 125 GLU A C 1
ATOM 939 O O . GLU A 1 125 ? 1.434 14.711 2.926 1.00 79.69 125 GLU A O 1
ATOM 944 N N . ASN A 1 126 ? -0.397 15.523 3.982 1.00 85.38 126 ASN A N 1
ATOM 945 C CA . ASN A 1 126 ? 0.306 16.079 5.140 1.00 85.38 126 ASN A CA 1
ATOM 946 C C . ASN A 1 126 ? 0.540 15.050 6.248 1.00 85.38 126 ASN A C 1
ATOM 948 O O . ASN A 1 126 ? 1.392 15.279 7.104 1.00 85.38 126 ASN A O 1
ATOM 952 N N . TYR A 1 127 ? -0.184 13.929 6.243 1.00 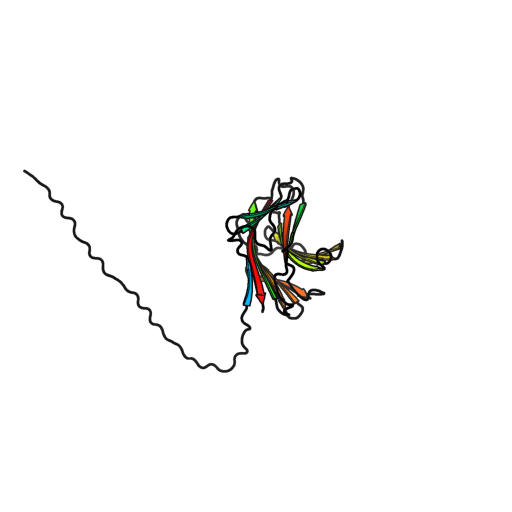91.75 127 TYR A N 1
ATOM 953 C CA . TYR A 1 127 ? 0.062 12.821 7.162 1.00 91.75 127 TYR A CA 1
ATOM 954 C C . TYR A 1 127 ? -0.164 11.489 6.454 1.00 91.75 127 TYR A C 1
ATOM 956 O O . TYR A 1 127 ? -1.295 11.035 6.328 1.00 91.75 127 TYR A O 1
ATOM 964 N N . ILE A 1 128 ? 0.914 10.855 6.003 1.00 94.38 128 ILE A N 1
ATOM 965 C CA . ILE A 1 128 ? 0.867 9.563 5.310 1.00 94.38 128 ILE A CA 1
ATOM 966 C C . ILE A 1 128 ? 1.600 8.538 6.159 1.00 94.38 128 ILE A C 1
ATOM 968 O O . ILE A 1 128 ? 2.722 8.805 6.583 1.00 94.38 128 ILE A O 1
ATOM 972 N N . ILE A 1 129 ? 1.026 7.353 6.326 1.00 96.06 129 ILE A N 1
ATOM 973 C CA . ILE A 1 129 ? 1.779 6.154 6.690 1.00 96.06 129 ILE A CA 1
ATOM 974 C C . ILE A 1 129 ? 1.812 5.224 5.488 1.00 96.06 129 ILE A C 1
ATOM 976 O O . ILE A 1 129 ? 0.826 5.061 4.768 1.00 96.06 129 ILE A O 1
ATOM 980 N N . ALA A 1 130 ? 2.977 4.637 5.270 1.00 96.88 130 ALA A N 1
ATOM 981 C CA . ALA A 1 130 ? 3.224 3.704 4.195 1.00 96.88 130 ALA A CA 1
ATOM 982 C C . ALA A 1 130 ? 3.787 2.400 4.752 1.00 96.88 130 ALA A C 1
ATOM 984 O O . ALA A 1 130 ? 4.761 2.410 5.512 1.00 96.88 130 ALA A O 1
ATOM 985 N N . PHE A 1 131 ? 3.187 1.289 4.336 1.00 98.44 131 PHE A N 1
ATOM 986 C CA . PHE A 1 131 ? 3.652 -0.061 4.619 1.00 98.44 131 PHE A CA 1
ATOM 987 C C . PHE A 1 131 ? 4.211 -0.682 3.337 1.00 98.44 131 PHE A C 1
ATOM 989 O O . PHE A 1 131 ? 3.460 -1.152 2.482 1.00 98.44 131 PHE A O 1
ATOM 996 N N . GLN A 1 132 ? 5.536 -0.637 3.202 1.00 97.88 132 GLN A N 1
ATOM 997 C CA . GLN A 1 132 ? 6.272 -1.051 2.008 1.00 97.88 132 GLN A CA 1
ATOM 998 C C . GLN A 1 132 ? 6.797 -2.473 2.134 1.00 97.88 132 GLN A C 1
ATOM 1000 O O . GLN A 1 132 ? 7.336 -2.839 3.179 1.00 97.88 132 GLN A O 1
ATOM 1005 N N . VAL A 1 133 ? 6.747 -3.220 1.034 1.00 97.56 133 VAL A N 1
ATOM 1006 C CA . VAL A 1 133 ? 7.388 -4.529 0.881 1.00 97.56 133 VAL A CA 1
ATOM 1007 C C . VAL A 1 133 ? 8.213 -4.562 -0.406 1.00 97.56 133 VAL A C 1
ATOM 1009 O O . VAL A 1 133 ? 7.844 -3.963 -1.417 1.00 97.56 133 VAL A O 1
ATOM 1012 N N . GLY A 1 134 ? 9.355 -5.246 -0.344 1.00 93.19 134 GLY A N 1
ATOM 1013 C CA . GLY A 1 134 ? 10.242 -5.534 -1.471 1.00 93.19 134 GLY A CA 1
ATOM 1014 C C . GLY A 1 134 ? 10.763 -6.957 -1.466 1.00 93.19 134 GLY A C 1
ATOM 1015 O O . GLY A 1 134 ? 10.155 -7.840 -0.871 1.00 93.19 134 GLY A O 1
ATOM 1016 N N . ASN A 1 135 ? 11.941 -7.171 -2.059 1.00 92.12 135 ASN A N 1
ATOM 1017 C CA . ASN A 1 135 ? 12.656 -8.442 -1.948 1.00 92.12 135 ASN A CA 1
ATOM 1018 C C . ASN A 1 135 ? 13.041 -8.761 -0.492 1.00 92.12 135 ASN A C 1
ATOM 1020 O O . ASN A 1 135 ? 14.061 -8.301 0.013 1.00 92.12 135 ASN A O 1
ATOM 1024 N N . LYS A 1 136 ? 12.201 -9.567 0.168 1.00 96.62 136 LYS A N 1
ATOM 1025 C CA . LYS A 1 136 ? 12.396 -10.130 1.517 1.00 96.62 136 LYS A CA 1
ATOM 1026 C C . LYS A 1 136 ? 12.557 -9.125 2.658 1.00 96.62 136 LYS A C 1
ATOM 1028 O O . LYS A 1 136 ? 12.905 -9.509 3.773 1.00 96.62 136 LYS A O 1
ATOM 1033 N N . GLU A 1 137 ? 12.243 -7.861 2.418 1.00 97.62 137 GLU A N 1
ATOM 1034 C CA . GLU A 1 137 ? 12.310 -6.792 3.409 1.00 97.62 137 GLU A CA 1
ATOM 1035 C C . GLU A 1 137 ? 11.058 -5.917 3.371 1.00 97.62 137 GLU A C 1
ATOM 1037 O O . GLU A 1 137 ? 10.422 -5.747 2.325 1.00 97.62 137 GLU A O 1
ATOM 1042 N N . PHE A 1 138 ? 10.717 -5.344 4.521 1.00 98.50 138 PHE A N 1
ATOM 1043 C CA . PHE A 1 138 ? 9.631 -4.383 4.651 1.00 98.50 138 PHE A CA 1
ATOM 1044 C C . PHE A 1 138 ? 10.092 -3.131 5.388 1.00 98.50 138 PHE A C 1
ATOM 1046 O O . PHE A 1 138 ? 11.092 -3.140 6.108 1.00 98.50 138 PHE A O 1
ATOM 1053 N N . ARG A 1 139 ? 9.335 -2.052 5.218 1.00 98.19 139 ARG A N 1
ATOM 1054 C CA . ARG A 1 139 ? 9.537 -0.781 5.912 1.00 98.19 139 ARG A CA 1
ATOM 1055 C C . ARG A 1 139 ? 8.187 -0.181 6.257 1.00 98.19 139 ARG A C 1
ATOM 1057 O O . ARG A 1 139 ? 7.236 -0.285 5.483 1.00 98.19 139 ARG A O 1
ATOM 1064 N N . ILE A 1 140 ? 8.126 0.487 7.402 1.00 98.44 140 ILE A N 1
ATOM 1065 C CA . ILE A 1 140 ? 6.989 1.326 7.772 1.00 98.44 140 ILE A CA 1
ATOM 1066 C C . ILE A 1 140 ? 7.528 2.725 8.010 1.00 98.44 140 ILE A C 1
ATOM 1068 O O . ILE A 1 140 ? 8.382 2.934 8.876 1.00 98.44 140 ILE A O 1
ATOM 1072 N N . TYR A 1 141 ? 7.060 3.691 7.233 1.00 96.62 141 TYR A N 1
ATOM 1073 C CA . TYR A 1 141 ? 7.448 5.082 7.417 1.00 96.62 141 TYR A CA 1
ATOM 1074 C C . TYR A 1 141 ? 6.217 5.971 7.493 1.00 96.62 141 TYR A C 1
ATOM 1076 O O . TYR A 1 141 ? 5.180 5.675 6.900 1.00 96.62 141 TYR A O 1
ATOM 1084 N N . GLN A 1 142 ? 6.362 7.071 8.220 1.00 95.44 142 GLN A N 1
ATOM 1085 C CA . GLN A 1 142 ? 5.404 8.162 8.205 1.00 95.44 142 GLN A CA 1
ATOM 1086 C C . GLN A 1 142 ? 5.997 9.370 7.486 1.00 95.44 142 GLN A C 1
ATOM 1088 O O . GLN A 1 142 ? 7.204 9.618 7.553 1.00 95.44 142 GLN A O 1
ATOM 1093 N N . LYS A 1 143 ? 5.140 10.142 6.831 1.00 94.31 143 LYS A N 1
ATOM 1094 C CA . LYS A 1 143 ? 5.438 11.479 6.330 1.00 94.31 143 LYS A CA 1
ATOM 1095 C C . LYS A 1 143 ? 4.516 12.460 7.037 1.00 94.31 143 LYS A C 1
ATOM 1097 O O . LYS A 1 143 ? 3.304 12.352 6.881 1.00 94.31 143 LYS A O 1
ATOM 1102 N N . VAL A 1 144 ? 5.093 13.409 7.768 1.00 94.19 144 VAL A N 1
ATOM 1103 C CA . VAL A 1 144 ? 4.367 14.528 8.383 1.00 94.19 144 VAL A CA 1
ATOM 1104 C C . VAL A 1 144 ? 4.843 15.815 7.721 1.00 94.19 144 VAL A C 1
ATOM 1106 O O . VAL A 1 144 ? 6.017 16.177 7.827 1.00 94.19 144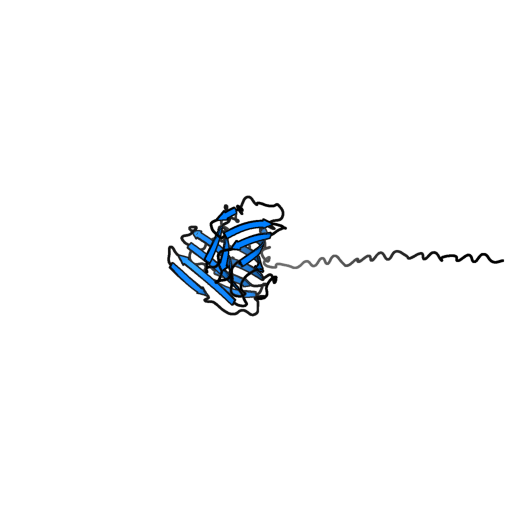 VAL A O 1
ATOM 1109 N N . ASN A 1 145 ? 3.944 16.490 7.007 1.00 91.62 145 ASN A N 1
ATOM 1110 C CA . ASN A 1 145 ? 4.250 17.608 6.114 1.00 91.62 145 ASN A CA 1
ATOM 1111 C C . ASN A 1 145 ? 5.344 17.229 5.103 1.00 91.62 145 ASN A C 1
ATOM 1113 O O . ASN A 1 145 ? 5.104 16.436 4.201 1.00 91.62 145 ASN A O 1
ATOM 1117 N N . THR A 1 146 ? 6.559 17.753 5.239 1.00 91.62 146 THR A N 1
ATOM 1118 C CA . THR A 1 146 ? 7.695 17.459 4.349 1.00 91.62 146 THR A CA 1
ATOM 1119 C C . THR A 1 146 ? 8.669 16.431 4.927 1.00 91.62 146 THR A C 1
ATOM 1121 O O . THR A 1 146 ? 9.558 15.961 4.215 1.00 91.62 146 THR A O 1
ATOM 1124 N N . THR A 1 147 ? 8.497 16.039 6.190 1.00 94.88 147 THR A N 1
ATOM 1125 C CA . THR A 1 147 ? 9.450 15.198 6.918 1.00 94.88 147 THR A CA 1
ATOM 1126 C C . THR A 1 147 ? 9.049 13.734 6.847 1.00 94.88 147 THR A C 1
ATOM 1128 O O . THR A 1 147 ? 7.945 13.372 7.243 1.00 94.88 147 THR A O 1
ATOM 1131 N N . ASN A 1 148 ? 9.969 12.880 6.391 1.00 94.44 148 ASN A N 1
ATOM 1132 C CA . ASN A 1 148 ? 9.807 11.428 6.427 1.00 94.44 148 ASN A CA 1
ATOM 1133 C C . ASN A 1 148 ? 10.534 10.848 7.648 1.00 94.44 148 ASN A C 1
ATOM 1135 O O . ASN A 1 148 ? 11.694 11.177 7.895 1.00 94.44 148 ASN A O 1
ATOM 1139 N N . THR A 1 149 ? 9.883 9.943 8.374 1.00 96.62 149 THR A N 1
ATOM 1140 C CA . THR A 1 149 ? 10.441 9.259 9.547 1.00 96.62 149 THR A CA 1
ATOM 1141 C C . THR A 1 149 ? 10.187 7.763 9.441 1.00 96.62 149 THR A C 1
ATOM 1143 O O . THR A 1 149 ? 9.065 7.333 9.185 1.00 96.62 149 THR A O 1
ATOM 1146 N N . ASN A 1 150 ? 11.227 6.959 9.655 1.00 97.50 150 ASN A N 1
ATOM 1147 C CA . ASN A 1 150 ? 11.081 5.510 9.760 1.00 97.50 150 ASN A CA 1
ATOM 1148 C C . ASN A 1 150 ? 10.467 5.155 11.109 1.00 97.50 150 ASN A C 1
ATOM 1150 O O . ASN A 1 150 ? 11.063 5.449 12.141 1.00 97.50 150 ASN A O 1
ATOM 1154 N N . LEU A 1 151 ? 9.306 4.507 11.081 1.00 97.12 151 LEU A N 1
ATOM 1155 C CA . LEU A 1 151 ? 8.729 3.848 12.254 1.00 97.12 151 LEU A CA 1
ATOM 1156 C C . LEU A 1 151 ? 9.328 2.446 12.401 1.00 97.12 151 LEU A C 1
ATOM 1158 O O . LEU A 1 151 ? 9.661 2.011 13.496 1.00 97.12 151 LEU A O 1
ATOM 1162 N N . VAL A 1 152 ? 9.536 1.780 11.264 1.00 98.25 152 VAL A N 1
ATOM 1163 C CA . VAL A 1 152 ? 10.336 0.565 11.120 1.00 98.25 152 VAL A CA 1
ATOM 1164 C C . VAL A 1 152 ? 11.237 0.771 9.909 1.00 98.25 152 VAL A C 1
ATOM 1166 O O . VAL A 1 152 ? 10.743 0.999 8.805 1.00 98.25 152 VAL A O 1
ATOM 1169 N N . ALA A 1 153 ? 12.556 0.748 10.111 1.00 97.81 153 ALA A N 1
ATOM 1170 C CA . ALA A 1 153 ? 13.523 0.773 9.012 1.00 97.81 153 ALA A CA 1
ATOM 1171 C C . ALA A 1 153 ? 13.425 -0.512 8.169 1.00 97.81 153 ALA A C 1
ATOM 1173 O O . ALA A 1 153 ? 12.772 -1.467 8.582 1.00 97.81 153 ALA A O 1
ATOM 1174 N N . TRP A 1 154 ? 14.074 -0.546 7.002 1.00 97.19 154 TRP A N 1
ATOM 1175 C CA . TRP A 1 154 ? 14.131 -1.754 6.173 1.00 97.19 154 TRP A CA 1
ATOM 1176 C C . TRP A 1 154 ? 14.583 -2.962 7.000 1.00 97.19 154 TRP A C 1
ATOM 1178 O O . TRP A 1 154 ? 15.701 -2.995 7.510 1.00 97.19 154 TRP A O 1
ATOM 1188 N N . THR A 1 155 ? 13.666 -3.909 7.182 1.00 98.31 155 THR A N 1
ATOM 1189 C CA . THR A 1 155 ? 13.819 -5.059 8.072 1.00 98.31 155 THR A CA 1
ATOM 1190 C C . THR A 1 155 ? 13.511 -6.324 7.291 1.00 98.31 155 THR A C 1
ATOM 1192 O O . THR A 1 155 ? 12.472 -6.416 6.633 1.00 98.31 155 THR A O 1
ATOM 1195 N N . ALA A 1 156 ? 14.409 -7.306 7.361 1.00 98.25 156 ALA A N 1
ATOM 1196 C CA . ALA A 1 156 ? 14.209 -8.594 6.713 1.00 98.25 156 ALA A CA 1
ATOM 1197 C C . ALA A 1 156 ? 13.031 -9.349 7.352 1.00 98.25 156 ALA A C 1
ATOM 1199 O O . ALA A 1 156 ? 12.868 -9.336 8.573 1.00 98.25 156 ALA A O 1
ATOM 1200 N N . SER A 1 157 ? 12.230 -10.040 6.541 1.00 98.12 157 SER A N 1
ATOM 1201 C CA . SER A 1 157 ? 11.158 -10.909 7.032 1.00 98.12 157 SER A CA 1
ATOM 1202 C C . SER A 1 157 ? 11.086 -12.198 6.212 1.00 98.12 157 SER A C 1
ATOM 1204 O O . SER A 1 157 ? 10.963 -12.134 4.985 1.00 98.12 157 SER A O 1
ATOM 1206 N N . PRO A 1 158 ? 11.102 -13.380 6.860 1.00 98.00 158 PRO A N 1
ATOM 1207 C CA . PRO A 1 158 ? 10.967 -14.660 6.165 1.00 98.00 158 PRO A CA 1
ATOM 1208 C C . PRO A 1 158 ? 9.554 -14.874 5.606 1.00 98.00 158 PRO A C 1
ATOM 1210 O O . PRO A 1 158 ? 9.335 -15.786 4.816 1.00 98.00 158 PRO A O 1
ATOM 1213 N N . HIS A 1 159 ? 8.593 -14.042 6.012 1.00 98.44 159 HIS A N 1
ATOM 1214 C CA . HIS A 1 159 ? 7.204 -14.130 5.577 1.00 98.44 159 HIS A CA 1
ATOM 1215 C C . HIS A 1 159 ? 6.967 -13.473 4.216 1.00 98.44 159 HIS A C 1
ATOM 1217 O O . HIS A 1 159 ? 5.869 -13.592 3.685 1.00 98.44 159 HIS A O 1
ATOM 1223 N N . ILE A 1 160 ? 7.962 -12.785 3.647 1.00 98.38 160 ILE A N 1
ATOM 1224 C CA . ILE A 1 160 ? 7.865 -12.129 2.342 1.00 98.38 160 ILE A CA 1
ATOM 1225 C C . ILE A 1 160 ? 8.344 -13.078 1.244 1.00 98.38 160 ILE A C 1
ATOM 1227 O O . ILE A 1 160 ? 9.462 -13.598 1.285 1.00 98.38 160 ILE A O 1
ATOM 1231 N N . LYS A 1 161 ? 7.517 -13.228 0.214 1.00 96.81 161 LYS A N 1
ATOM 1232 C CA . LYS A 1 161 ? 7.898 -13.845 -1.056 1.00 96.81 161 LYS A CA 1
ATOM 1233 C C . LYS A 1 161 ? 8.587 -12.794 -1.925 1.00 96.81 161 LYS A C 1
ATOM 1235 O O . LYS A 1 161 ? 8.033 -11.715 -2.122 1.00 96.81 161 LYS A O 1
ATOM 1240 N N . GLY A 1 162 ? 9.821 -13.056 -2.343 1.00 93.38 162 GLY A N 1
ATOM 1241 C CA . GLY A 1 162 ? 10.696 -12.041 -2.942 1.00 93.38 162 GLY A CA 1
ATOM 1242 C C . GLY A 1 162 ? 10.843 -12.135 -4.459 1.00 93.38 162 GLY A C 1
ATOM 1243 O O . GLY A 1 162 ? 11.351 -11.190 -5.062 1.00 93.38 162 GLY A O 1
ATOM 1244 N N . ALA A 1 163 ? 10.443 -13.250 -5.078 1.00 93.62 163 ALA A N 1
ATOM 1245 C CA . ALA A 1 163 ? 10.602 -13.420 -6.515 1.00 93.62 163 ALA A CA 1
ATOM 1246 C C . ALA A 1 163 ? 9.509 -12.673 -7.293 1.00 93.62 163 ALA A C 1
ATOM 1248 O O . ALA A 1 163 ? 8.414 -12.407 -6.794 1.00 93.62 163 ALA A O 1
ATOM 1249 N N . LEU A 1 164 ? 9.811 -12.345 -8.552 1.00 95.12 164 LEU A N 1
ATOM 1250 C CA . LEU A 1 164 ? 8.808 -11.806 -9.466 1.00 95.12 164 LEU A CA 1
ATOM 1251 C C . LEU A 1 164 ? 7.647 -12.792 -9.624 1.00 95.12 164 LEU A C 1
ATOM 1253 O O . LEU A 1 164 ? 7.848 -14.005 -9.681 1.00 95.12 164 LEU A O 1
ATOM 1257 N N . ASN A 1 165 ? 6.445 -12.246 -9.766 1.00 96.06 165 ASN A N 1
ATOM 1258 C CA . ASN A 1 165 ? 5.180 -12.969 -9.888 1.00 96.06 165 ASN A CA 1
ATOM 1259 C C . ASN A 1 165 ? 4.769 -13.766 -8.638 1.00 96.06 165 ASN A C 1
ATOM 1261 O O . ASN A 1 165 ? 3.798 -14.517 -8.692 1.00 96.06 165 ASN A O 1
ATOM 1265 N N . GLU A 1 166 ? 5.446 -13.577 -7.501 1.00 96.62 166 GLU A N 1
ATOM 1266 C CA . GLU A 1 166 ? 4.956 -14.057 -6.213 1.00 96.62 166 GLU A CA 1
ATOM 1267 C C . GLU A 1 166 ? 4.131 -12.977 -5.505 1.00 96.62 166 GLU A C 1
ATOM 1269 O O . GLU A 1 166 ? 4.570 -11.838 -5.324 1.00 96.62 166 GLU A O 1
ATOM 1274 N N . SER A 1 167 ? 2.929 -13.348 -5.069 1.00 97.50 167 SER A N 1
ATOM 1275 C CA . SER A 1 167 ? 2.015 -12.432 -4.388 1.00 97.50 167 SER A CA 1
ATOM 1276 C C . SER A 1 167 ? 2.233 -12.422 -2.877 1.00 97.50 167 SER A C 1
ATOM 1278 O O . SER A 1 167 ? 2.371 -13.479 -2.239 1.00 97.50 167 SER A O 1
ATOM 1280 N N . ASN A 1 168 ? 2.199 -11.221 -2.304 1.00 98.56 168 ASN A N 1
ATOM 1281 C CA . ASN A 1 168 ? 2.226 -10.981 -0.868 1.00 98.56 168 ASN A CA 1
ATOM 1282 C C . ASN A 1 168 ? 0.933 -10.305 -0.418 1.00 98.56 168 ASN A C 1
ATOM 1284 O O . ASN A 1 168 ? 0.535 -9.267 -0.953 1.00 98.56 168 ASN A O 1
ATOM 1288 N N . LYS A 1 169 ? 0.325 -10.869 0.623 1.00 98.75 169 LYS A N 1
ATOM 1289 C CA . LYS A 1 169 ? -0.823 -10.284 1.302 1.00 98.75 169 LYS A CA 1
ATOM 1290 C C . LYS A 1 169 ? -0.347 -9.323 2.377 1.00 98.75 169 LYS A C 1
ATOM 1292 O O . LYS A 1 169 ? 0.396 -9.741 3.267 1.00 98.75 169 LYS A O 1
ATOM 1297 N N . LEU A 1 170 ? -0.795 -8.075 2.322 1.00 98.81 170 LEU A N 1
ATOM 1298 C CA . LEU A 1 170 ? -0.567 -7.092 3.378 1.00 98.81 170 LEU A CA 1
ATOM 1299 C C . LEU A 1 170 ? -1.883 -6.814 4.095 1.00 98.81 170 LEU A C 1
ATOM 1301 O O . LEU A 1 170 ? -2.888 -6.539 3.442 1.00 98.81 170 LEU A O 1
ATOM 1305 N N . LYS A 1 171 ? -1.872 -6.851 5.428 1.00 98.62 171 LYS A N 1
ATOM 1306 C CA . LYS A 1 171 ? -3.003 -6.417 6.258 1.00 98.62 171 LYS A CA 1
ATOM 1307 C C . LYS A 1 171 ? -2.510 -5.418 7.294 1.00 98.62 171 LYS A C 1
ATOM 1309 O O . LYS A 1 171 ? -1.457 -5.620 7.897 1.00 98.62 171 LYS A O 1
ATOM 1314 N N . VAL A 1 172 ? -3.271 -4.351 7.501 1.00 98.31 172 VAL A N 1
ATOM 1315 C CA . VAL A 1 172 ? -3.076 -3.406 8.605 1.00 98.31 172 VAL A CA 1
ATOM 1316 C C . VAL A 1 172 ? -4.362 -3.364 9.405 1.00 98.31 172 VAL A C 1
ATOM 1318 O O . VAL A 1 172 ? -5.423 -3.131 8.829 1.00 98.31 172 VAL A O 1
ATOM 1321 N N . THR A 1 173 ? -4.279 -3.601 10.709 1.00 97.62 173 THR A N 1
ATOM 1322 C CA . THR A 1 173 ? -5.399 -3.439 11.640 1.00 97.62 173 THR A CA 1
ATOM 1323 C C . THR A 1 173 ? -5.191 -2.173 12.458 1.00 97.62 173 THR A C 1
ATOM 1325 O O . THR A 1 173 ? -4.074 -1.871 12.868 1.00 97.62 173 THR A O 1
ATOM 1328 N N . LEU A 1 174 ? -6.269 -1.438 12.702 1.00 95.69 174 LEU A N 1
ATOM 1329 C CA . LEU A 1 174 ? -6.356 -0.389 13.705 1.00 95.69 174 LEU A CA 1
ATOM 1330 C C . LEU A 1 174 ? -7.324 -0.885 14.771 1.00 95.69 174 LEU A C 1
ATOM 1332 O O . LEU A 1 174 ? -8.507 -1.052 14.482 1.00 95.69 174 LEU A O 1
ATOM 1336 N N . ALA A 1 175 ? -6.840 -1.151 15.979 1.00 94.81 175 ALA A N 1
ATOM 1337 C CA . ALA A 1 175 ? -7.676 -1.578 17.095 1.00 94.81 175 ALA A CA 1
ATOM 1338 C C . ALA A 1 175 ? -7.042 -1.159 18.421 1.00 94.81 175 ALA A C 1
ATOM 1340 O O . ALA A 1 175 ? -5.833 -1.269 18.600 1.00 94.81 175 ALA A O 1
ATOM 1341 N N . ASP A 1 176 ? -7.871 -0.685 19.353 1.00 93.06 176 ASP A N 1
ATOM 1342 C CA . ASP A 1 176 ? -7.460 -0.376 20.729 1.00 93.06 176 ASP A CA 1
ATOM 1343 C C . ASP A 1 176 ? -6.238 0.568 20.803 1.00 93.06 176 ASP A C 1
ATOM 1345 O O . ASP A 1 176 ? -5.339 0.385 21.618 1.00 93.06 176 ASP A O 1
ATOM 1349 N N . GLY A 1 177 ? -6.204 1.575 19.917 1.00 92.69 177 GLY A N 1
ATOM 1350 C CA . GLY A 1 177 ? -5.125 2.570 19.839 1.00 92.69 177 GLY A CA 1
ATOM 1351 C C . GLY A 1 177 ? -3.843 2.075 19.168 1.00 92.69 177 GLY A C 1
ATOM 1352 O O . GLY A 1 177 ? -2.828 2.762 19.219 1.00 92.69 177 GLY A O 1
ATOM 1353 N N . LYS A 1 178 ? -3.865 0.898 18.533 1.00 96.06 178 LYS A N 1
ATOM 1354 C CA . LYS A 1 178 ? -2.686 0.282 17.920 1.00 96.06 178 LYS A CA 1
ATOM 1355 C C . LYS A 1 178 ? -2.886 -0.004 16.446 1.00 96.06 178 LYS A C 1
ATOM 1357 O O . LYS A 1 178 ? -3.963 -0.421 16.026 1.00 96.06 178 LYS A O 1
ATOM 1362 N N . LEU A 1 179 ? -1.806 0.173 15.694 1.00 97.19 179 LEU A N 1
ATOM 1363 C CA . LEU A 1 179 ? -1.649 -0.332 14.340 1.00 97.19 179 LEU A CA 1
ATOM 1364 C C . LEU A 1 179 ? -0.863 -1.638 14.385 1.00 97.19 179 LEU A C 1
ATOM 1366 O O . LEU A 1 179 ? 0.245 -1.664 14.927 1.00 97.19 179 LEU A O 1
ATOM 1370 N N . GLN A 1 180 ? -1.407 -2.702 13.800 1.00 98.31 180 GLN A N 1
ATOM 1371 C CA . GLN A 1 180 ? -0.721 -3.988 13.675 1.00 98.31 180 GLN A CA 1
ATOM 1372 C C . GLN A 1 180 ? -0.596 -4.342 12.195 1.00 98.31 180 GLN A C 1
ATOM 1374 O O . GLN A 1 180 ? -1.559 -4.248 11.436 1.00 98.31 180 GLN A O 1
ATOM 1379 N N . TYR A 1 181 ? 0.608 -4.725 11.787 1.00 98.75 181 TYR A N 1
ATOM 1380 C CA . TYR A 1 181 ? 0.978 -4.926 10.392 1.00 98.75 181 TYR A CA 1
ATOM 1381 C C . TYR A 1 181 ? 1.278 -6.394 10.163 1.00 98.75 181 TYR A C 1
ATOM 1383 O O . TYR A 1 181 ? 2.039 -6.999 10.921 1.00 98.75 181 TYR A O 1
ATOM 1391 N N . TYR A 1 182 ? 0.719 -6.946 9.095 1.00 98.81 182 TYR A N 1
ATOM 1392 C CA . TYR A 1 182 ? 0.832 -8.354 8.763 1.00 98.81 182 TYR A CA 1
ATOM 1393 C C . TYR A 1 182 ? 1.306 -8.529 7.328 1.00 98.81 182 TYR A C 1
ATOM 1395 O O . TYR A 1 182 ? 0.850 -7.823 6.425 1.00 98.81 182 TYR A O 1
ATOM 1403 N N . ILE A 1 183 ? 2.173 -9.516 7.127 1.00 98.88 183 ILE A N 1
ATOM 1404 C CA . ILE A 1 183 ? 2.589 -10.000 5.812 1.00 98.88 183 ILE A CA 1
ATOM 1405 C C . ILE A 1 183 ? 2.273 -11.485 5.757 1.00 98.88 183 ILE A C 1
ATOM 1407 O O . ILE A 1 183 ? 2.744 -12.239 6.609 1.00 98.88 183 ILE A O 1
ATOM 1411 N N . ASN A 1 184 ? 1.488 -11.907 4.764 1.00 98.62 184 ASN A N 1
ATOM 1412 C CA . ASN A 1 184 ? 1.094 -13.307 4.582 1.00 98.62 184 ASN A CA 1
ATOM 1413 C C . ASN A 1 184 ? 0.605 -13.929 5.906 1.00 98.62 184 ASN A C 1
ATOM 1415 O O . ASN A 1 184 ? 1.114 -14.958 6.339 1.00 98.62 184 ASN A O 1
ATOM 1419 N N . ASP A 1 185 ? -0.324 -13.234 6.574 1.00 98.44 185 ASP A N 1
ATOM 1420 C CA . ASP A 1 185 ? -0.948 -13.600 7.861 1.00 98.44 185 ASP A CA 1
ATOM 1421 C C . ASP A 1 185 ? -0.049 -13.589 9.104 1.00 98.44 185 ASP A C 1
ATOM 1423 O O . ASP A 1 185 ? -0.524 -13.830 10.213 1.00 98.44 185 ASP A O 1
ATOM 1427 N N . ASN A 1 186 ? 1.226 -13.234 8.966 1.00 98.69 186 ASN A N 1
ATOM 1428 C CA . ASN A 1 186 ? 2.153 -13.145 10.089 1.00 98.69 186 ASN A CA 1
ATOM 1429 C C . ASN A 1 186 ? 2.316 -11.688 10.518 1.00 98.69 186 ASN A C 1
ATOM 1431 O O . ASN A 1 186 ? 2.627 -10.832 9.689 1.00 98.69 186 ASN A O 1
ATOM 1435 N N . MET A 1 187 ? 2.118 -11.397 11.807 1.00 98.62 187 MET A N 1
ATOM 1436 C CA . MET A 1 187 ? 2.337 -10.054 12.350 1.00 98.62 187 MET A CA 1
ATOM 1437 C C . MET A 1 187 ? 3.833 -9.730 12.321 1.00 98.62 187 MET A C 1
ATOM 1439 O O . MET A 1 187 ? 4.633 -10.447 12.918 1.00 98.62 187 MET A O 1
ATOM 1443 N N . VAL A 1 188 ? 4.206 -8.643 11.651 1.00 98.75 188 VAL A N 1
ATOM 1444 C CA . VAL A 1 188 ? 5.607 -8.215 11.498 1.00 98.75 188 VAL A CA 1
ATOM 1445 C C . VAL A 1 188 ? 5.941 -6.968 12.311 1.00 98.75 188 VAL A C 1
ATOM 1447 O O . VAL A 1 188 ? 7.108 -6.722 12.601 1.00 98.75 188 VAL A O 1
ATOM 1450 N N . ALA A 1 189 ? 4.934 -6.178 12.688 1.00 98.56 189 ALA A N 1
ATOM 1451 C CA . ALA A 1 189 ? 5.111 -4.995 13.520 1.00 98.56 189 ALA A CA 1
ATOM 1452 C C . ALA A 1 189 ? 3.816 -4.619 14.252 1.00 98.56 189 ALA A C 1
ATOM 1454 O O . ALA A 1 189 ? 2.711 -4.888 13.779 1.00 98.56 189 ALA A O 1
ATOM 1455 N N . THR A 1 190 ? 3.970 -3.933 15.382 1.00 98.19 190 THR A N 1
ATOM 1456 C CA . THR A 1 190 ? 2.888 -3.271 16.116 1.00 98.19 190 THR A CA 1
ATOM 1457 C C . THR A 1 190 ? 3.391 -1.929 16.638 1.00 98.19 190 THR A C 1
ATOM 1459 O O . THR A 1 190 ? 4.546 -1.821 17.045 1.00 98.19 190 THR A O 1
ATOM 1462 N N . MET A 1 191 ? 2.536 -0.911 16.640 1.00 96.50 191 MET A N 1
ATOM 1463 C CA . MET A 1 191 ? 2.859 0.419 17.167 1.00 96.50 191 MET A CA 1
ATOM 1464 C C . MET A 1 191 ? 1.597 1.147 17.622 1.00 96.50 191 MET A C 1
ATOM 1466 O O . MET A 1 191 ? 0.494 0.792 17.213 1.00 96.50 191 MET A O 1
ATOM 1470 N N . GLU A 1 192 ? 1.762 2.174 18.448 1.00 95.69 192 GLU A N 1
ATOM 1471 C CA . GLU A 1 192 ? 0.673 3.095 18.777 1.00 95.69 192 GLU A CA 1
ATOM 1472 C C . GLU A 1 192 ? 0.189 3.807 17.504 1.00 95.69 192 GLU A C 1
ATOM 1474 O O . GLU A 1 192 ? 0.996 4.184 16.650 1.00 95.69 192 GLU A O 1
ATOM 1479 N N . SER A 1 193 ? -1.124 3.996 17.359 1.00 92.12 193 SER A N 1
ATOM 1480 C CA . SER A 1 193 ? -1.713 4.624 16.168 1.00 92.12 193 SER A CA 1
ATOM 1481 C C . SER A 1 193 ? -1.440 6.128 16.092 1.00 92.12 193 SER A C 1
ATOM 1483 O O . SER A 1 193 ? -1.593 6.739 15.033 1.00 92.12 193 SER A O 1
ATOM 1485 N N . GLY A 1 194 ? -1.018 6.741 17.202 1.00 89.19 194 GLY A N 1
ATOM 1486 C CA . GLY A 1 194 ? -0.797 8.179 17.285 1.00 89.19 194 GLY A CA 1
ATOM 1487 C C . GLY A 1 194 ? -2.074 8.943 16.905 1.00 89.19 194 GLY A C 1
ATOM 1488 O O . GLY A 1 194 ? -3.121 8.691 17.501 1.00 89.19 194 GLY A O 1
ATOM 1489 N N . PRO A 1 195 ? -2.031 9.868 15.928 1.00 87.94 195 PRO A N 1
ATOM 1490 C CA . PRO A 1 195 ? -3.211 10.617 15.500 1.00 87.94 195 PRO A CA 1
ATOM 1491 C C . PRO A 1 195 ? -4.166 9.814 14.598 1.00 87.94 195 PRO A C 1
ATOM 1493 O O . PRO A 1 195 ? -5.256 10.307 14.300 1.00 87.94 195 PRO A O 1
ATOM 1496 N N . LEU A 1 196 ? -3.797 8.607 14.143 1.00 88.44 196 LEU A N 1
ATOM 1497 C CA . LEU A 1 196 ? -4.690 7.771 13.337 1.00 88.44 196 LEU A CA 1
ATOM 1498 C C . LEU A 1 196 ? -5.844 7.236 14.182 1.00 88.44 196 LEU A C 1
ATOM 1500 O O . LEU A 1 196 ? -5.656 6.441 15.105 1.00 88.44 196 LEU A O 1
ATOM 1504 N N . SER A 1 197 ? -7.048 7.656 13.803 1.00 88.38 197 SER A N 1
ATOM 1505 C CA . SER A 1 197 ? -8.325 7.193 14.351 1.00 88.38 197 SER A CA 1
ATOM 1506 C C . SER A 1 197 ? -9.147 6.373 13.350 1.00 88.38 197 SER A C 1
ATOM 1508 O O . SER A 1 197 ? -10.171 5.809 13.731 1.00 88.38 197 SER A O 1
ATOM 1510 N N . THR A 1 198 ? -8.702 6.294 12.090 1.00 91.81 198 THR A N 1
ATOM 1511 C CA . THR A 1 198 ? -9.364 5.576 10.993 1.00 91.81 198 THR A CA 1
ATOM 1512 C C . THR A 1 198 ? -8.353 5.124 9.924 1.00 91.81 198 THR A C 1
ATOM 1514 O O . THR A 1 198 ? -7.253 5.669 9.842 1.00 91.81 198 THR A O 1
ATOM 1517 N N . LEU A 1 199 ? -8.728 4.137 9.106 1.00 93.88 199 LEU A N 1
ATOM 1518 C CA . LEU A 1 199 ? -8.008 3.614 7.934 1.00 93.88 199 LEU A CA 1
ATOM 1519 C C . LEU A 1 199 ? -8.796 3.851 6.628 1.00 93.88 199 LEU A C 1
ATOM 1521 O O . LEU A 1 199 ? -8.776 3.028 5.717 1.00 93.88 199 LEU A O 1
ATOM 1525 N N . ASP A 1 200 ? -9.569 4.930 6.550 1.00 91.81 200 ASP A N 1
ATOM 1526 C CA . ASP A 1 200 ? -10.534 5.167 5.471 1.00 91.81 200 ASP A CA 1
ATOM 1527 C C . ASP A 1 200 ? -9.949 5.791 4.204 1.00 91.81 200 ASP A C 1
ATOM 1529 O O . ASP A 1 200 ? -10.406 5.465 3.105 1.00 91.81 200 ASP A O 1
ATOM 1533 N N . LYS A 1 201 ? -8.923 6.631 4.330 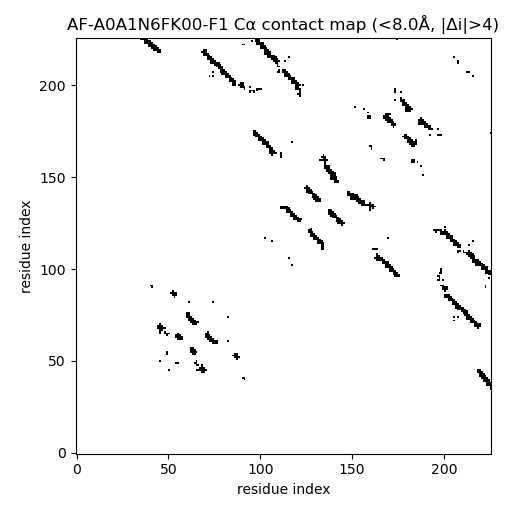1.00 93.06 201 LYS A N 1
ATOM 1534 C CA . LYS A 1 201 ? -8.160 7.153 3.200 1.00 93.06 201 LYS A CA 1
ATOM 1535 C C . LYS A 1 201 ? -7.037 6.183 2.865 1.00 93.06 201 LYS A C 1
ATOM 1537 O O . LYS A 1 201 ? -6.033 6.140 3.573 1.00 93.06 201 LYS A O 1
ATOM 1542 N N . VAL A 1 202 ? -7.188 5.432 1.777 1.00 95.19 202 VAL A N 1
ATOM 1543 C CA . VAL A 1 202 ? -6.213 4.422 1.341 1.00 95.19 202 VAL A CA 1
ATOM 1544 C C . VAL A 1 202 ? -5.627 4.739 -0.026 1.00 95.19 202 VAL A C 1
ATOM 1546 O O . VAL A 1 202 ? -6.239 5.412 -0.862 1.00 95.19 202 VAL A O 1
ATOM 1549 N N . GLY A 1 203 ? -4.426 4.235 -0.262 1.00 95.56 203 GLY A N 1
ATOM 1550 C CA . GLY A 1 203 ? -3.734 4.391 -1.528 1.00 95.56 203 GLY A CA 1
ATOM 1551 C C . GLY A 1 203 ? -2.650 3.347 -1.717 1.00 95.56 203 GLY A C 1
ATOM 1552 O O . GLY A 1 203 ? -2.447 2.465 -0.884 1.00 95.56 203 GLY A O 1
ATOM 1553 N N . PHE A 1 204 ? -1.926 3.493 -2.812 1.00 96.50 204 PHE A N 1
ATOM 1554 C CA . PHE A 1 204 ? -0.822 2.624 -3.173 1.00 96.50 204 PHE A CA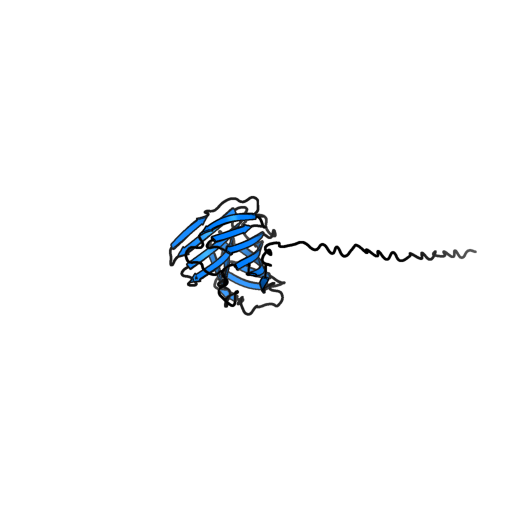 1
ATOM 1555 C C . PHE A 1 204 ? 0.389 3.457 -3.542 1.00 96.50 204 PHE A C 1
ATOM 1557 O O . PHE A 1 204 ? 0.265 4.569 -4.069 1.00 96.50 204 PHE A O 1
ATOM 1564 N N . GLU A 1 205 ? 1.564 2.891 -3.316 1.00 95.50 205 GLU A N 1
ATOM 1565 C CA . GLU A 1 205 ? 2.805 3.449 -3.823 1.00 95.50 205 GLU A CA 1
ATOM 1566 C C . GLU A 1 205 ? 3.671 2.404 -4.503 1.00 95.50 205 GLU A C 1
ATOM 1568 O O . GLU A 1 205 ? 3.642 1.224 -4.160 1.00 95.50 205 GLU A O 1
ATOM 1573 N N . VAL A 1 206 ? 4.479 2.887 -5.440 1.00 95.69 206 VAL A N 1
ATOM 1574 C CA . VAL A 1 206 ? 5.555 2.141 -6.081 1.00 95.69 206 VAL A CA 1
ATOM 1575 C C . VAL A 1 206 ? 6.835 2.951 -5.926 1.00 95.69 206 VAL A C 1
ATOM 1577 O O . VAL A 1 206 ? 6.863 4.152 -6.214 1.00 95.69 206 VAL A O 1
ATOM 1580 N N . VAL A 1 207 ? 7.896 2.293 -5.468 1.00 93.62 207 VAL A N 1
ATOM 1581 C CA . VAL A 1 207 ? 9.245 2.850 -5.369 1.00 93.62 207 VAL A CA 1
ATOM 1582 C C . VAL A 1 207 ? 10.143 2.075 -6.307 1.00 93.62 207 VAL A C 1
ATOM 1584 O O . VAL A 1 207 ? 10.320 0.869 -6.158 1.00 93.62 207 VAL A O 1
ATOM 1587 N N . LYS A 1 208 ? 10.727 2.786 -7.262 1.00 91.25 208 LYS A N 1
ATOM 1588 C CA . LYS A 1 208 ? 11.576 2.201 -8.290 1.00 91.25 208 LYS A CA 1
ATOM 1589 C C . LYS A 1 208 ? 13.032 2.600 -8.087 1.00 91.25 208 LYS A C 1
ATOM 1591 O O . LYS A 1 208 ? 13.322 3.774 -7.838 1.00 91.25 208 LYS A O 1
ATOM 1596 N N . GLY A 1 209 ? 13.938 1.647 -8.281 1.00 88.12 209 GLY A N 1
ATOM 1597 C CA . GLY A 1 209 ? 15.363 1.880 -8.508 1.00 88.12 209 GLY A CA 1
ATOM 1598 C C . GLY A 1 209 ? 15.652 2.404 -9.922 1.00 88.12 209 GLY A C 1
ATOM 1599 O O . GLY A 1 209 ? 14.791 2.984 -10.576 1.00 88.12 209 GLY A O 1
ATOM 1600 N N . ALA A 1 210 ? 16.864 2.205 -10.439 1.00 84.25 210 ALA A N 1
ATOM 1601 C CA . ALA A 1 210 ? 17.292 2.720 -11.750 1.00 84.25 210 ALA A CA 1
ATOM 1602 C C . ALA A 1 210 ? 16.961 1.792 -12.948 1.00 84.25 210 ALA A C 1
ATOM 1604 O O . ALA A 1 210 ? 17.681 1.771 -13.942 1.00 84.25 210 ALA A O 1
ATOM 1605 N N . ALA A 1 211 ? 15.895 0.989 -12.861 1.00 83.94 211 ALA A N 1
ATOM 1606 C CA . ALA A 1 211 ? 15.440 0.144 -13.971 1.00 83.94 211 ALA A CA 1
ATOM 1607 C C . ALA A 1 211 ? 14.646 0.939 -15.020 1.00 83.94 211 ALA A C 1
ATOM 1609 O O . ALA A 1 211 ? 14.065 1.976 -14.704 1.00 83.94 211 ALA A O 1
ATOM 1610 N N . ALA A 1 212 ? 14.565 0.433 -16.255 1.00 91.12 212 ALA A N 1
ATOM 1611 C CA . ALA A 1 212 ? 13.763 1.053 -17.314 1.00 91.12 212 ALA A CA 1
ATOM 1612 C C . ALA A 1 212 ? 12.262 1.075 -16.982 1.00 91.12 212 ALA A C 1
ATOM 1614 O O . ALA A 1 212 ? 11.556 1.997 -17.366 1.00 91.12 212 ALA A O 1
ATOM 1615 N N . GLU A 1 213 ? 11.773 0.074 -16.253 1.00 94.31 213 GLU A N 1
ATOM 1616 C CA . GLU A 1 213 ? 10.372 -0.022 -15.869 1.00 94.31 213 GLU A CA 1
ATOM 1617 C C . GLU A 1 213 ? 10.236 -0.824 -14.575 1.00 94.31 213 GLU A C 1
ATOM 1619 O O . GLU A 1 213 ? 11.025 -1.737 -14.344 1.00 94.31 213 GLU A O 1
ATOM 1624 N N . THR A 1 214 ? 9.221 -0.519 -13.772 1.00 96.38 214 THR A N 1
ATOM 1625 C CA . THR A 1 214 ? 8.701 -1.421 -12.739 1.00 96.38 214 THR A CA 1
ATOM 1626 C C . THR A 1 214 ? 7.186 -1.490 -12.837 1.00 96.38 214 THR A C 1
ATOM 1628 O O . THR A 1 214 ? 6.548 -0.481 -13.155 1.00 96.38 214 THR A O 1
ATOM 1631 N N . THR A 1 215 ? 6.616 -2.659 -12.573 1.00 97.25 215 THR A N 1
ATOM 1632 C CA . THR A 1 215 ? 5.175 -2.880 -12.562 1.00 97.25 215 THR A CA 1
ATOM 1633 C C . THR A 1 215 ? 4.777 -3.741 -11.372 1.00 97.25 215 THR A C 1
ATOM 1635 O O . THR A 1 215 ? 5.297 -4.842 -11.169 1.00 97.25 215 THR A O 1
ATOM 1638 N N . TYR A 1 216 ? 3.790 -3.246 -10.633 1.00 97.75 216 TYR A N 1
ATOM 1639 C CA . TYR A 1 216 ? 3.106 -3.948 -9.558 1.00 97.75 216 TYR A CA 1
ATOM 1640 C C . TYR A 1 216 ? 1.626 -4.104 -9.891 1.00 97.75 216 TYR A C 1
ATOM 1642 O O . TYR A 1 216 ? 1.009 -3.213 -10.479 1.00 97.75 216 TYR A O 1
ATOM 1650 N N . LYS A 1 217 ? 1.060 -5.239 -9.492 1.00 97.25 217 LYS A N 1
ATOM 1651 C CA . LYS A 1 217 ? -0.377 -5.503 -9.536 1.00 97.25 217 LYS A CA 1
ATOM 1652 C C . LYS A 1 217 ? -0.926 -5.573 -8.120 1.00 97.25 217 LYS A C 1
ATOM 1654 O O . LYS A 1 217 ? -0.243 -6.084 -7.235 1.00 97.25 217 LYS A O 1
ATOM 1659 N N . VAL A 1 218 ? -2.142 -5.083 -7.931 1.00 97.56 218 VAL A N 1
ATOM 1660 C CA . VAL A 1 218 ? -2.956 -5.317 -6.741 1.00 97.56 218 VAL A CA 1
ATOM 1661 C C . VAL A 1 218 ? -4.176 -6.114 -7.180 1.00 97.56 218 VAL A C 1
ATOM 1663 O O . VAL A 1 218 ? -4.922 -5.658 -8.046 1.00 97.56 218 VAL A O 1
ATOM 1666 N N . ASP A 1 219 ? -4.352 -7.298 -6.605 1.00 96.44 219 ASP A N 1
ATOM 1667 C CA . ASP A 1 219 ? -5.393 -8.247 -7.015 1.00 96.44 219 ASP A CA 1
ATOM 1668 C C . ASP A 1 219 ? -6.728 -7.898 -6.345 1.00 96.44 219 ASP A C 1
ATOM 1670 O O . ASP A 1 219 ? -7.795 -8.056 -6.923 1.00 96.44 219 ASP A O 1
ATOM 1674 N N . TYR A 1 220 ? -6.675 -7.398 -5.108 1.00 96.31 220 TYR A N 1
ATOM 1675 C CA . TYR A 1 220 ? -7.848 -6.882 -4.412 1.00 96.31 220 TYR A CA 1
ATOM 1676 C C . TYR A 1 220 ? -7.478 -5.869 -3.327 1.00 96.31 220 TYR A C 1
ATOM 1678 O O . TYR A 1 220 ? -6.357 -5.871 -2.806 1.00 96.31 220 TYR A O 1
ATOM 1686 N N . LEU A 1 221 ? -8.466 -5.071 -2.919 1.00 96.50 221 LEU A N 1
ATOM 1687 C CA . LEU A 1 221 ? -8.479 -4.346 -1.649 1.00 96.50 221 LEU A CA 1
ATOM 1688 C C . LEU A 1 221 ? -9.760 -4.665 -0.877 1.00 96.50 221 LEU A C 1
ATOM 1690 O O . LEU A 1 221 ? -10.853 -4.605 -1.433 1.00 96.50 221 LEU A O 1
ATOM 1694 N N . LYS A 1 222 ? -9.631 -4.952 0.420 1.00 96.38 222 LYS A N 1
ATOM 1695 C CA . LYS A 1 222 ? -10.749 -5.133 1.354 1.00 96.38 222 LYS A CA 1
ATOM 1696 C C . LYS A 1 222 ? -10.642 -4.145 2.503 1.00 96.38 222 LYS A C 1
ATOM 1698 O O . LYS A 1 222 ? -9.577 -4.019 3.106 1.00 96.38 222 LYS A O 1
ATOM 1703 N N . ALA A 1 223 ? -11.761 -3.518 2.845 1.00 95.62 223 ALA A N 1
ATOM 1704 C CA . ALA A 1 223 ? -11.940 -2.795 4.095 1.00 95.62 223 ALA A CA 1
ATOM 1705 C C . ALA A 1 223 ? -12.860 -3.602 5.015 1.00 95.62 223 ALA A C 1
ATOM 1707 O O . ALA A 1 223 ? -13.940 -4.039 4.609 1.00 95.62 223 ALA A O 1
ATOM 1708 N N . ILE A 1 224 ? -12.410 -3.828 6.245 1.00 96.19 224 ILE A N 1
ATOM 1709 C CA . ILE A 1 224 ? -12.986 -4.800 7.175 1.00 96.19 224 ILE A CA 1
ATOM 1710 C C . ILE A 1 224 ? -13.266 -4.107 8.510 1.00 96.19 224 ILE A C 1
ATOM 1712 O O . ILE A 1 224 ? -12.418 -3.368 9.012 1.00 96.19 224 ILE A O 1
ATOM 1716 N N . ARG A 1 225 ? -14.438 -4.340 9.105 1.00 93.75 225 ARG A N 1
ATOM 1717 C CA . ARG A 1 225 ? -14.726 -3.994 10.508 1.00 93.75 225 ARG A CA 1
ATOM 1718 C C . ARG A 1 225 ? -14.406 -5.180 11.414 1.00 93.75 225 ARG A C 1
ATOM 1720 O O . ARG A 1 225 ? -14.719 -6.313 11.047 1.00 93.75 225 ARG A O 1
ATOM 1727 N N . LEU A 1 226 ? -13.812 -4.898 12.576 1.00 91.50 226 LEU A N 1
ATOM 1728 C CA . LEU A 1 226 ? -13.413 -5.891 13.587 1.00 91.50 226 LEU A CA 1
ATOM 1729 C C . LEU A 1 226 ? -14.247 -5.791 14.879 1.00 91.50 226 LEU A C 1
ATOM 1731 O O . LEU A 1 226 ? -14.758 -4.692 15.209 1.00 91.50 226 LEU A O 1
#

Secondary structure (DSSP, 8-state):
------PPP--------------------------PPPEEEEEE--TTSS-SSS--EEETTEEEEEETTEEEEEE--SS-EEEEEE-SS-SSSS--SSEEEEEEEEEEES-TT-EEEEEEESSGGGEEEEEEE-SSEEEEEEEETTEEEEEEEEEE-TT---STT-EEEEEEEEETTEEEEEETTEEEEEEE-TT-----EEEEEEEE-SSS-EEEEEEEEEEEE-

Sequence (226 aa):
MNRIHTSFPKFSLAIFTLSALLASSCSKDKGDGGAKKEEVVFQDNFDNGATAIWQPGTSGQATKSVTDGHFVLTHSGGAAAIYKTWATTNVFAAAHKKQAIEIMQTHVKGHEYDKAGLLFSVADENYIIAFQVGNKEFRIYQKVNTTNTNLVAWTASPHIKGALNESNKLKVTLADGKLQYYINDNMVATMESGPLSTLDKVGFEVVKGAAAETTYKVDYLKAIRL

Radius of gyration: 24.47 Å; Cα contacts (8 Å, |Δi|>4): 521; chains: 1; bounding box: 44×83×75 Å

Foldseek 3Di:
DDDDDDDDDDDDDDDDDDDDDDDDDPDPDDDDPDDPDKDFQDKQQLCPWDDLFQHFDDDVQWTWTRDPSWTKIKGQALAWDKDKDWGPWFRDPDQAQKKKKKWKKFWADADQAKKKWKWFADPPPQWIWTWIDGQQWIWIWIHHHNDIDTPDDTDGDPLDDRDGGDMWMWMWIRHPQKIWIDINNHTDDMDGCVPDRHRTIMIMMITHHSTSMTMMIISMMTMIGD

pLDDT: mean 84.65, std 19.65, range [33.94, 98.88]

Solvent-accessible surface area (backbone atoms only — not comparable to full-atom values): 12679 Å² total; per-residue (Å²): 142,80,88,84,84,83,82,82,80,85,82,84,80,81,88,82,83,84,82,83,86,79,78,90,80,86,72,93,76,81,85,72,87,70,77,69,70,74,40,79,74,33,75,44,49,34,73,80,38,73,44,95,40,51,78,55,51,74,59,92,50,34,38,38,42,43,56,96,32,17,40,36,42,36,37,59,43,53,59,63,48,77,50,76,51,60,45,75,55,60,55,46,99,63,89,47,75,29,34,32,43,38,36,33,36,26,45,68,46,55,52,66,79,28,33,40,30,50,31,34,30,83,52,64,81,42,28,32,40,37,47,35,41,31,52,30,28,34,33,31,36,36,30,53,61,90,47,75,45,71,80,37,61,84,38,79,40,93,65,47,56,45,55,76,70,36,67,41,38,41,35,41,35,39,43,92,65,27,34,38,35,26,36,63,89,40,77,77,50,74,45,74,33,77,90,52,69,57,79,28,42,39,31,39,37,42,38,42,49,72,36,59,40,36,31,37,36,32,46,35,43,36,28,30,40,88

Mean predicted aligned error: 10.22 Å